Protein AF-A0A1F9G256-F1 (afdb_monomer_lite)

Foldseek 3Di:
DDDPPFDDKWKKKWWFQDLVLVLLLLVCQCPDPQFPDKDKDADPPLVPNDPQLVVQVVVDDDPSSNLVSSSVQQAPDPVNLVVRLVRLLVVVCVVVVPDDPLRSQVVQQNRIKMKTFGDDLVPDPDSPVLLVQQVVDFFDPVQNVCVVVVHDDDSLQRMKMKTFGSPQQPPCCCPPPVQSVVQNVQSPHPGIGIIMTIGRHGRVSSVCVVSVVSSVVSVIDIGTTDD

Sequence (227 aa):
MNAAQGAPPVIFGVVLRDLESYRRLVHTLATSSLVASTDFAYTAPIYKGSDKIVAGLAMANGSLEKFDVYYEHALENPGERVRFAKAFAAQYLRRFPASERQDLFLASGDVLKFSFELMTPLALDNPVAALTAIEHTPHDQAVLDALRGGGGVDRAHLRGDLKILLDHILNPRRREVPQVQAAMMEIETDAPVIVELITTGGMPGYLYYVVHPLVQALDGRLVLLPG

Radius of gyration: 18.16 Å; chains: 1; bounding box: 48×46×50 Å

Structure (mmCIF, N/CA/C/O backbone):
data_AF-A0A1F9G256-F1
#
_entry.id   AF-A0A1F9G256-F1
#
loop_
_atom_site.group_PDB
_atom_site.id
_atom_site.type_symbol
_atom_site.label_atom_id
_atom_site.label_alt_id
_atom_site.label_comp_id
_atom_site.label_asym_id
_atom_site.label_entity_id
_atom_site.label_seq_id
_atom_site.pdbx_PDB_ins_code
_atom_site.Cartn_x
_atom_site.Cartn_y
_atom_site.Cartn_z
_atom_site.occupancy
_atom_site.B_iso_or_equiv
_atom_site.auth_seq_id
_atom_site.auth_comp_id
_atom_site.auth_asym_id
_atom_site.auth_atom_id
_atom_site.pdbx_PDB_model_num
ATOM 1 N N . MET A 1 1 ? 24.153 -25.267 0.300 1.00 33.25 1 MET A N 1
ATOM 2 C CA . MET A 1 1 ? 23.460 -24.150 -0.375 1.00 33.25 1 MET A CA 1
ATOM 3 C C . MET A 1 1 ? 22.928 -23.244 0.713 1.00 33.25 1 MET A C 1
ATOM 5 O O . MET A 1 1 ? 21.979 -23.624 1.384 1.00 33.25 1 MET A O 1
ATOM 9 N N . ASN A 1 2 ? 23.608 -22.129 0.973 1.00 28.98 2 ASN A N 1
ATOM 10 C CA . ASN A 1 2 ? 23.110 -21.133 1.916 1.00 28.98 2 ASN A CA 1
ATOM 11 C C . ASN A 1 2 ? 21.914 -20.442 1.263 1.00 28.98 2 ASN A C 1
ATOM 13 O O . ASN A 1 2 ? 22.020 -20.015 0.114 1.00 28.98 2 ASN A O 1
ATOM 17 N N . ALA A 1 3 ? 20.786 -20.388 1.971 1.00 30.30 3 ALA A N 1
ATOM 18 C CA . ALA A 1 3 ? 19.668 -19.537 1.598 1.00 30.30 3 ALA A CA 1
ATOM 19 C C . ALA A 1 3 ? 20.221 -18.128 1.367 1.00 30.30 3 ALA A C 1
ATOM 21 O O . ALA A 1 3 ? 20.914 -17.597 2.238 1.00 30.30 3 ALA A O 1
ATOM 22 N N . ALA A 1 4 ? 19.984 -17.572 0.179 1.00 38.81 4 ALA A N 1
ATOM 23 C CA . ALA A 1 4 ? 20.298 -16.185 -0.106 1.00 38.81 4 ALA A CA 1
ATOM 24 C C . ALA A 1 4 ? 19.662 -15.340 1.005 1.00 38.81 4 ALA A C 1
ATOM 26 O O . ALA A 1 4 ? 18.440 -15.328 1.156 1.00 38.81 4 ALA A O 1
ATOM 27 N N . GLN A 1 5 ? 20.489 -14.708 1.838 1.00 48.09 5 GLN A N 1
ATOM 28 C CA . GLN A 1 5 ? 20.027 -13.636 2.705 1.00 48.09 5 GLN A CA 1
ATOM 29 C C . GLN A 1 5 ? 19.542 -12.545 1.752 1.00 48.09 5 GLN A C 1
ATOM 31 O O . GLN A 1 5 ? 20.355 -11.876 1.122 1.00 48.09 5 GLN A O 1
ATOM 36 N N . GLY A 1 6 ? 18.227 -12.475 1.537 1.00 58.38 6 GLY A N 1
ATOM 37 C CA . GLY A 1 6 ? 17.631 -11.489 0.645 1.00 58.38 6 GLY A CA 1
ATOM 38 C C . GLY A 1 6 ? 18.027 -10.083 1.083 1.00 58.38 6 GLY A C 1
ATOM 39 O O . GLY A 1 6 ? 18.180 -9.831 2.281 1.00 58.38 6 GLY A O 1
ATOM 40 N N . ALA A 1 7 ? 18.209 -9.182 0.115 1.00 65.31 7 ALA A N 1
ATOM 41 C CA . ALA A 1 7 ? 18.430 -7.771 0.398 1.00 65.31 7 ALA A CA 1
ATOM 42 C C . ALA A 1 7 ? 17.369 -7.267 1.401 1.00 65.31 7 ALA A C 1
ATOM 44 O O . ALA A 1 7 ? 16.196 -7.639 1.272 1.00 65.31 7 ALA A O 1
ATOM 45 N N . PRO A 1 8 ? 17.759 -6.463 2.408 1.00 73.38 8 PRO A N 1
ATOM 46 C CA . PRO A 1 8 ? 16.811 -5.939 3.380 1.00 73.38 8 PRO A CA 1
ATOM 47 C C . PRO A 1 8 ? 15.713 -5.144 2.659 1.00 73.38 8 PRO A C 1
ATOM 49 O O . PRO A 1 8 ? 15.993 -4.494 1.646 1.00 73.38 8 PRO A O 1
ATOM 52 N N . PRO A 1 9 ? 14.464 -5.189 3.152 1.00 85.00 9 PRO A N 1
ATOM 53 C CA . PRO A 1 9 ? 13.374 -4.471 2.517 1.00 85.00 9 PRO A CA 1
ATOM 54 C C . PRO A 1 9 ? 13.640 -2.967 2.548 1.00 85.00 9 PRO A C 1
ATOM 56 O O . PRO A 1 9 ? 14.071 -2.423 3.565 1.00 85.00 9 PRO A O 1
ATOM 59 N N . VAL A 1 10 ? 13.332 -2.286 1.446 1.00 87.88 10 VAL A N 1
ATOM 60 C CA . VAL A 1 10 ? 13.343 -0.820 1.394 1.00 87.88 10 VAL A CA 1
ATOM 61 C C . VAL A 1 10 ? 11.909 -0.327 1.470 1.00 87.88 10 VAL A C 1
ATOM 63 O O . VAL A 1 10 ? 11.047 -0.803 0.724 1.00 87.88 10 VAL A O 1
ATOM 66 N N . ILE A 1 11 ? 11.656 0.614 2.378 1.00 90.62 11 ILE A N 1
ATOM 67 C CA . ILE A 1 11 ? 10.321 1.148 2.639 1.00 90.62 11 ILE A CA 1
ATOM 68 C C . ILE A 1 11 ? 10.253 2.592 2.150 1.00 90.62 11 ILE A C 1
ATOM 70 O O . ILE A 1 11 ? 11.036 3.444 2.567 1.00 90.62 11 ILE A O 1
ATOM 74 N N . PHE A 1 12 ? 9.273 2.878 1.301 1.00 92.25 12 PHE A N 1
ATOM 75 C CA . PHE A 1 12 ? 8.917 4.231 0.901 1.00 92.25 12 PHE A CA 1
ATOM 76 C C . PHE A 1 12 ? 7.592 4.639 1.548 1.00 92.25 12 PHE A C 1
ATOM 78 O O . PHE A 1 12 ? 6.654 3.851 1.642 1.00 92.25 12 PHE A O 1
ATOM 85 N N . GLY A 1 13 ? 7.498 5.890 1.979 1.00 93.25 13 GLY A N 1
ATOM 86 C CA . GLY A 1 13 ? 6.264 6.537 2.380 1.00 93.25 13 GLY A CA 1
ATOM 87 C C . GLY A 1 13 ? 5.631 7.164 1.153 1.00 93.25 13 GLY A C 1
ATOM 88 O O . GLY A 1 13 ? 6.206 8.058 0.537 1.00 93.25 13 GLY A O 1
ATOM 89 N N . VAL A 1 14 ? 4.446 6.698 0.798 1.00 95.31 14 VAL A N 1
ATOM 90 C CA . VAL A 1 14 ? 3.588 7.325 -0.196 1.00 95.31 14 VAL A CA 1
ATOM 91 C C . VAL A 1 14 ? 2.667 8.278 0.560 1.00 95.31 14 VAL A C 1
ATOM 93 O O . VAL A 1 14 ? 1.744 7.844 1.252 1.00 95.31 14 VAL A O 1
ATOM 96 N N . VAL A 1 15 ? 2.952 9.573 0.479 1.00 94.88 15 VAL A N 1
ATOM 97 C CA . VAL A 1 15 ? 2.140 10.628 1.087 1.00 94.88 15 VAL A CA 1
ATOM 98 C C . VAL A 1 15 ? 1.137 11.109 0.049 1.00 94.88 15 VAL A C 1
ATOM 100 O O . VAL A 1 15 ? 1.512 11.565 -1.029 1.00 94.88 15 VAL A O 1
ATOM 103 N N . LEU A 1 16 ? -0.143 10.969 0.361 1.00 95.44 16 LEU A N 1
ATOM 104 C CA . LEU A 1 16 ? -1.268 11.256 -0.517 1.00 95.44 16 LEU A CA 1
ATOM 105 C C . LEU A 1 16 ? -2.192 12.269 0.148 1.00 95.44 16 LEU A C 1
ATOM 107 O O . LEU A 1 16 ? -2.246 12.373 1.374 1.00 95.44 16 LEU A O 1
ATOM 111 N N . ARG A 1 17 ? -2.957 12.994 -0.665 1.00 93.25 17 ARG A N 1
ATOM 112 C CA . ARG A 1 17 ? -3.897 14.004 -0.177 1.00 93.25 17 ARG A CA 1
ATOM 113 C C . ARG A 1 17 ? -5.004 13.420 0.694 1.00 93.25 17 ARG A C 1
ATOM 115 O O . ARG A 1 17 ? -5.321 13.974 1.744 1.00 93.25 17 ARG A O 1
ATOM 122 N N . ASP A 1 18 ? -5.575 12.306 0.258 1.00 93.38 18 ASP A N 1
ATOM 123 C CA . ASP A 1 18 ? -6.737 11.684 0.875 1.00 93.38 18 ASP A CA 1
ATOM 124 C C . ASP A 1 18 ? -6.814 10.181 0.540 1.00 93.38 18 ASP A C 1
ATOM 126 O O . ASP A 1 18 ? -5.934 9.605 -0.110 1.00 93.38 18 ASP A O 1
ATOM 130 N N . LEU A 1 19 ? -7.857 9.524 1.055 1.00 94.00 19 LEU A N 1
ATOM 131 C CA . LEU A 1 19 ? -8.107 8.101 0.826 1.00 94.00 19 LEU A CA 1
ATOM 132 C C . LEU A 1 19 ? -8.484 7.807 -0.633 1.00 94.00 19 LEU A C 1
ATOM 134 O O . LEU A 1 19 ? -8.147 6.737 -1.138 1.00 94.00 19 LEU A O 1
ATOM 138 N N . GLU A 1 20 ? -9.110 8.753 -1.329 1.00 95.50 20 GLU A N 1
ATOM 139 C CA . GLU A 1 20 ? -9.508 8.575 -2.724 1.00 95.50 20 GLU A CA 1
ATOM 140 C C . GLU A 1 20 ? -8.272 8.544 -3.634 1.00 95.50 20 GLU A C 1
ATOM 142 O O . GLU A 1 20 ? -8.176 7.688 -4.514 1.00 95.50 20 GLU A O 1
ATOM 147 N N . SER A 1 21 ? -7.253 9.369 -3.367 1.00 96.19 21 SER A N 1
ATOM 148 C CA . SER A 1 21 ? -5.942 9.249 -4.019 1.00 96.19 21 SER A CA 1
ATOM 149 C C . SER A 1 21 ? -5.305 7.873 -3.786 1.00 96.19 21 SER A C 1
ATOM 151 O O . SER A 1 21 ? -4.711 7.313 -4.707 1.00 96.19 21 SER A O 1
ATOM 153 N N . TYR A 1 22 ? -5.452 7.278 -2.594 1.00 96.19 22 TYR A N 1
ATOM 154 C CA . TYR A 1 22 ? -4.972 5.910 -2.347 1.00 96.19 22 TYR A CA 1
ATOM 155 C C . TYR A 1 22 ? -5.730 4.878 -3.185 1.00 96.19 22 TYR A C 1
ATOM 157 O O . TYR A 1 22 ? -5.104 4.033 -3.831 1.00 96.19 22 TYR A O 1
ATOM 165 N N . ARG A 1 23 ? -7.063 4.971 -3.234 1.00 96.81 23 ARG A N 1
ATOM 166 C CA . ARG A 1 23 ? -7.889 4.099 -4.075 1.00 96.81 23 ARG A CA 1
ATOM 167 C C . ARG A 1 23 ? -7.472 4.194 -5.542 1.00 96.81 23 ARG A C 1
ATOM 169 O O . ARG A 1 23 ? -7.235 3.166 -6.176 1.00 96.81 23 ARG A O 1
ATOM 176 N N . ARG A 1 24 ? -7.298 5.410 -6.066 1.00 97.75 24 ARG A N 1
ATOM 177 C CA . ARG A 1 24 ? -6.844 5.644 -7.447 1.00 97.75 24 ARG A CA 1
ATOM 178 C C . ARG A 1 24 ? -5.469 5.050 -7.718 1.00 97.75 24 ARG A C 1
ATOM 180 O O . ARG A 1 24 ? -5.283 4.442 -8.770 1.00 97.75 24 ARG A O 1
ATOM 187 N N . LEU A 1 25 ? -4.526 5.171 -6.784 1.00 97.50 25 LEU A N 1
ATOM 188 C CA . LEU A 1 25 ? -3.206 4.550 -6.910 1.00 97.50 25 LEU A CA 1
ATOM 189 C C . LEU A 1 25 ? -3.308 3.023 -7.043 1.00 97.50 25 LEU A C 1
ATOM 191 O O . LEU A 1 25 ? -2.706 2.455 -7.953 1.00 97.50 25 LEU A O 1
ATOM 195 N N . VAL A 1 26 ? -4.095 2.366 -6.183 1.00 97.50 26 VAL A N 1
ATOM 196 C CA . VAL A 1 26 ? -4.311 0.908 -6.239 1.00 97.50 26 VAL A CA 1
ATOM 197 C C . VAL A 1 26 ? -4.943 0.493 -7.567 1.00 97.50 26 VAL A C 1
ATOM 199 O O . VAL A 1 26 ? -4.444 -0.426 -8.210 1.00 97.50 26 VAL A O 1
ATOM 202 N N . HIS A 1 27 ? -5.988 1.192 -8.020 1.00 97.88 27 HIS A N 1
ATOM 203 C CA . HIS A 1 27 ? -6.629 0.931 -9.317 1.00 97.88 27 HIS A CA 1
ATOM 204 C C . HIS A 1 27 ? -5.663 1.100 -10.490 1.00 97.88 27 HIS A C 1
ATOM 206 O O . HIS A 1 27 ? -5.630 0.266 -11.396 1.00 97.88 27 HIS A O 1
ATOM 212 N N . THR A 1 28 ? -4.845 2.152 -10.457 1.00 97.12 28 THR A N 1
ATOM 213 C CA . THR A 1 28 ? -3.884 2.457 -11.524 1.00 97.12 28 THR A CA 1
ATOM 214 C C . THR A 1 28 ? -2.793 1.395 -11.589 1.00 97.12 28 THR A C 1
ATOM 216 O O . THR A 1 28 ? -2.459 0.925 -12.670 1.00 97.12 28 THR A O 1
ATOM 219 N N . LEU A 1 29 ? -2.274 0.952 -10.440 1.00 96.62 29 LEU A N 1
ATOM 220 C CA . LEU A 1 29 ? -1.314 -0.150 -10.381 1.00 96.62 29 LEU A CA 1
ATOM 221 C C . LEU A 1 29 ? -1.945 -1.472 -10.829 1.00 96.62 29 LEU A C 1
ATOM 223 O O . LEU A 1 29 ? -1.353 -2.182 -11.632 1.00 96.62 29 LEU A O 1
ATOM 227 N N . ALA A 1 30 ? -3.159 -1.784 -10.372 1.00 96.00 30 ALA A N 1
ATOM 228 C CA . ALA A 1 30 ? -3.832 -3.039 -10.701 1.00 96.00 30 ALA A CA 1
ATOM 229 C C . ALA A 1 30 ? -4.194 -3.196 -12.182 1.00 96.00 30 ALA A C 1
ATOM 231 O O . ALA A 1 30 ? -4.376 -4.319 -12.648 1.00 96.00 30 ALA A O 1
ATOM 232 N N . THR A 1 31 ? -4.285 -2.088 -12.914 1.00 94.75 31 THR A N 1
ATOM 233 C CA . THR A 1 31 ? -4.600 -2.062 -14.349 1.00 94.75 31 THR A CA 1
ATOM 234 C C . THR A 1 31 ? -3.406 -1.660 -15.218 1.00 94.75 31 THR A C 1
ATOM 236 O O . THR A 1 31 ? -3.527 -1.594 -16.441 1.00 94.75 31 THR A O 1
ATOM 239 N N . SER A 1 32 ? -2.243 -1.404 -14.612 1.00 93.88 32 SER A N 1
ATOM 240 C CA . SER A 1 32 ? -1.043 -0.974 -15.326 1.00 93.88 32 SER A CA 1
ATOM 241 C C . SER A 1 32 ? -0.455 -2.108 -16.158 1.00 93.88 32 SER A C 1
ATOM 243 O O . SER A 1 32 ? -0.228 -3.208 -15.662 1.00 93.88 32 SER A O 1
ATOM 245 N N . SER A 1 33 ? -0.093 -1.801 -17.404 1.00 91.00 33 SER A N 1
ATOM 246 C CA . SER A 1 33 ? 0.676 -2.710 -18.268 1.00 91.00 33 SER A CA 1
ATOM 247 C C . SER A 1 33 ? 2.067 -3.049 -17.716 1.00 91.00 33 SER A C 1
ATOM 249 O O . SER A 1 33 ? 2.646 -4.051 -18.112 1.00 91.00 33 SER A O 1
ATOM 251 N N . LEU A 1 34 ? 2.598 -2.250 -16.783 1.00 90.81 34 LEU A N 1
ATOM 252 C CA . LEU A 1 34 ? 3.890 -2.497 -16.133 1.00 90.81 34 LEU A CA 1
ATOM 253 C C . LEU A 1 34 ? 3.790 -3.504 -14.978 1.00 90.81 34 LEU A C 1
ATOM 255 O O . LEU A 1 34 ? 4.815 -3.915 -14.432 1.00 90.81 34 LEU A O 1
ATOM 259 N N . VAL A 1 35 ? 2.574 -3.883 -14.579 1.00 93.31 35 VAL A N 1
ATOM 260 C CA . VAL A 1 35 ? 2.304 -4.809 -13.480 1.00 93.31 35 VAL A CA 1
ATOM 261 C C . VAL A 1 35 ? 1.914 -6.164 -14.062 1.00 93.31 35 VAL A C 1
ATOM 263 O O . VAL A 1 35 ? 0.912 -6.305 -14.753 1.00 93.31 35 VAL A O 1
ATOM 266 N N . ALA A 1 36 ? 2.723 -7.181 -13.773 1.00 93.00 36 ALA A N 1
ATOM 267 C CA . ALA A 1 36 ? 2.512 -8.544 -14.244 1.00 93.00 36 ALA A CA 1
ATOM 268 C C . ALA A 1 36 ? 1.404 -9.264 -13.466 1.00 93.00 36 ALA A C 1
ATOM 270 O O . ALA A 1 36 ? 0.680 -10.088 -14.024 1.00 93.00 36 ALA A O 1
ATOM 271 N N . SER A 1 37 ? 1.293 -8.999 -12.163 1.00 94.38 37 SER A N 1
ATOM 272 C CA . SER A 1 37 ? 0.247 -9.578 -11.324 1.00 94.38 37 SER A CA 1
ATOM 273 C C . SER A 1 37 ? -0.063 -8.700 -10.120 1.00 94.38 37 SER A C 1
ATOM 275 O O . SER A 1 37 ? 0.766 -7.899 -9.682 1.00 94.38 37 SER A O 1
ATOM 277 N N . THR A 1 38 ? -1.267 -8.870 -9.578 1.00 96.00 38 THR A N 1
ATOM 278 C CA . THR A 1 38 ? -1.685 -8.258 -8.318 1.00 96.00 38 THR A CA 1
ATOM 279 C C . THR A 1 38 ? -2.313 -9.283 -7.395 1.00 96.00 38 THR A C 1
ATOM 281 O O . THR A 1 38 ? -2.906 -10.265 -7.841 1.00 96.00 38 THR A O 1
ATOM 284 N N . ASP A 1 39 ? -2.179 -9.035 -6.099 1.00 95.12 39 ASP A N 1
ATOM 285 C CA . ASP A 1 39 ? -2.761 -9.842 -5.040 1.00 95.12 39 ASP A CA 1
ATOM 286 C C . ASP A 1 39 ? -3.335 -8.936 -3.947 1.00 95.12 39 ASP A C 1
ATOM 288 O O . ASP A 1 39 ? -2.805 -7.861 -3.650 1.00 95.12 39 ASP A O 1
ATOM 292 N N . PHE A 1 40 ? -4.440 -9.376 -3.354 1.00 94.81 40 PHE A N 1
ATOM 293 C CA . PHE A 1 40 ? -5.165 -8.630 -2.335 1.00 94.81 40 PHE A CA 1
ATOM 294 C C . PHE A 1 40 ? -5.403 -9.531 -1.131 1.00 94.81 40 PHE A C 1
ATOM 296 O O . PHE A 1 40 ? -6.077 -10.559 -1.235 1.00 94.81 40 PHE A O 1
ATOM 303 N N . ALA A 1 41 ? -4.898 -9.119 0.030 1.00 92.31 41 ALA A N 1
ATOM 304 C CA . ALA A 1 41 ? -5.091 -9.842 1.277 1.00 92.31 41 ALA A CA 1
ATOM 305 C C . ALA A 1 41 ? -5.903 -9.008 2.272 1.00 92.31 41 ALA A C 1
ATOM 307 O O . ALA A 1 41 ? -5.624 -7.831 2.512 1.00 92.31 41 ALA A O 1
ATOM 308 N N . TYR A 1 42 ? -6.894 -9.662 2.876 1.00 93.06 42 TYR A N 1
ATOM 309 C CA . TYR A 1 42 ? -7.806 -9.073 3.852 1.00 93.06 42 TYR A CA 1
ATOM 310 C C . TYR A 1 42 ? -7.808 -9.948 5.096 1.00 93.06 42 TYR A C 1
ATOM 312 O O . TYR A 1 42 ? -8.156 -11.129 5.021 1.00 93.06 42 TYR A O 1
ATOM 320 N N . THR A 1 43 ? -7.430 -9.391 6.241 1.00 92.44 43 THR A N 1
ATOM 321 C CA . THR A 1 43 ? -7.363 -10.150 7.494 1.00 92.44 43 THR A CA 1
ATOM 322 C C . THR A 1 43 ? -8.332 -9.604 8.539 1.00 92.44 43 THR A C 1
ATOM 324 O O . THR A 1 43 ? -9.060 -8.631 8.320 1.00 92.44 43 THR A O 1
ATOM 327 N N . ALA A 1 44 ? -8.439 -10.294 9.674 1.00 90.31 44 ALA A N 1
ATOM 328 C CA . ALA A 1 44 ? -9.220 -9.785 10.792 1.00 90.31 44 ALA A CA 1
ATOM 329 C C . ALA A 1 44 ? -8.637 -8.436 11.269 1.00 90.31 44 ALA A C 1
ATOM 331 O O . ALA A 1 44 ? -7.418 -8.281 11.311 1.00 90.31 44 ALA A O 1
ATOM 332 N N . PRO A 1 45 ? -9.480 -7.468 11.661 1.00 91.94 45 PRO A N 1
ATOM 333 C CA . PRO A 1 45 ? -10.923 -7.589 11.865 1.00 91.94 45 PRO A CA 1
ATOM 334 C C . PRO A 1 45 ? -11.780 -7.202 10.650 1.00 91.94 45 PRO A C 1
ATOM 336 O O . PRO A 1 45 ? -13.001 -7.281 10.753 1.00 91.94 45 PRO A O 1
ATOM 339 N N . ILE A 1 46 ? -11.194 -6.766 9.528 1.00 92.62 46 ILE A N 1
ATOM 340 C CA . ILE A 1 46 ? -11.991 -6.278 8.388 1.00 92.62 46 ILE A CA 1
ATOM 341 C C . ILE A 1 46 ? -12.624 -7.417 7.594 1.00 92.62 46 ILE A C 1
ATOM 343 O O . ILE A 1 46 ? -13.708 -7.236 7.040 1.00 92.62 46 ILE A O 1
ATOM 347 N N . TYR A 1 47 ? -11.981 -8.590 7.545 1.00 94.00 47 TYR A N 1
ATOM 348 C CA . TYR A 1 47 ? -12.471 -9.738 6.785 1.00 94.00 47 TYR A CA 1
ATOM 349 C C . TYR A 1 47 ? -13.887 -10.120 7.227 1.00 94.00 47 TYR A C 1
ATOM 351 O O . TYR A 1 47 ? -14.083 -10.617 8.337 1.00 94.00 47 TYR A O 1
ATOM 359 N N . LYS A 1 48 ? -14.875 -9.867 6.352 1.00 92.50 48 LYS A N 1
ATOM 360 C CA . LYS A 1 48 ? -16.313 -10.034 6.646 1.00 92.50 48 LYS A CA 1
ATOM 361 C C . LYS A 1 48 ? -16.742 -9.362 7.963 1.00 92.50 48 LY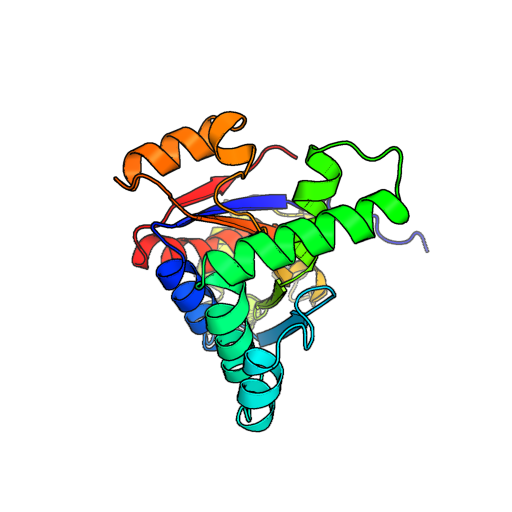S A C 1
ATOM 363 O O . LYS A 1 48 ? -17.631 -9.843 8.657 1.00 92.50 48 LYS A O 1
ATOM 368 N N . GLY A 1 49 ? -16.091 -8.255 8.316 1.00 91.81 49 GLY A N 1
ATOM 369 C CA . GLY A 1 49 ? -16.190 -7.631 9.633 1.00 91.81 49 GLY A CA 1
ATOM 370 C C . GLY A 1 49 ? -17.427 -6.755 9.862 1.00 91.81 49 GLY A C 1
ATOM 371 O O . GLY A 1 49 ? -17.578 -6.197 10.953 1.00 91.81 49 GLY A O 1
ATOM 372 N N . SER A 1 50 ? -18.284 -6.589 8.850 1.00 95.00 50 SER A N 1
ATOM 373 C CA . SER A 1 50 ? -19.585 -5.913 8.933 1.00 95.00 50 SER A CA 1
ATOM 374 C C . SER A 1 50 ? -20.571 -6.490 7.912 1.00 95.00 50 SER A C 1
ATOM 376 O O . SER A 1 50 ? -20.159 -7.012 6.873 1.00 95.00 50 SER A O 1
ATOM 378 N N . ASP A 1 51 ? -21.873 -6.337 8.169 1.00 96.25 51 ASP A N 1
ATOM 379 C CA . ASP A 1 51 ? -22.929 -6.787 7.248 1.00 96.25 51 ASP A CA 1
ATOM 380 C C . ASP A 1 51 ? -22.834 -6.099 5.881 1.00 96.25 51 ASP A C 1
ATOM 382 O O . ASP A 1 51 ? -23.077 -6.723 4.852 1.00 96.25 51 ASP A O 1
ATOM 386 N N . LYS A 1 52 ? -22.406 -4.828 5.856 1.00 96.31 52 LYS A N 1
ATOM 387 C CA . LYS A 1 52 ? -22.175 -4.077 4.614 1.00 96.31 52 LYS A CA 1
ATOM 388 C C . LYS A 1 52 ? -21.053 -4.692 3.780 1.00 96.31 52 LYS A C 1
ATOM 390 O O . LYS A 1 52 ? -21.227 -4.870 2.581 1.00 96.31 52 LYS A O 1
ATOM 395 N N . ILE A 1 53 ? -19.937 -5.075 4.410 1.00 96.75 53 ILE A N 1
ATOM 396 C CA . ILE A 1 53 ? -18.846 -5.784 3.724 1.00 96.75 53 ILE A CA 1
ATOM 397 C C . ILE A 1 53 ? -19.353 -7.126 3.193 1.00 96.75 53 ILE A C 1
ATOM 399 O O . ILE A 1 53 ? -19.103 -7.457 2.041 1.00 96.75 53 ILE A O 1
ATOM 403 N N . VAL A 1 54 ? -20.089 -7.898 3.996 1.00 97.19 54 VAL A N 1
ATOM 404 C CA . VAL A 1 54 ? -20.619 -9.202 3.562 1.00 97.19 54 VAL A CA 1
ATOM 405 C C . VAL A 1 54 ? -21.556 -9.053 2.360 1.00 97.19 54 VAL A C 1
ATOM 407 O O . VAL A 1 54 ? -21.402 -9.786 1.384 1.00 97.19 54 VAL A O 1
ATOM 410 N N . ALA A 1 55 ? -22.481 -8.092 2.407 1.00 97.12 55 ALA A N 1
ATOM 411 C CA . ALA A 1 55 ? -23.409 -7.816 1.317 1.00 97.12 55 ALA A CA 1
ATOM 412 C C . ALA A 1 55 ? -22.683 -7.331 0.050 1.00 97.12 55 ALA A C 1
ATOM 414 O O . ALA A 1 55 ? -22.934 -7.860 -1.030 1.00 97.12 55 ALA A O 1
ATOM 415 N N . GLY A 1 56 ? -21.738 -6.394 0.178 1.00 96.44 56 GLY A N 1
ATOM 416 C CA . GLY A 1 56 ? -20.949 -5.898 -0.953 1.00 96.44 56 GLY A CA 1
ATOM 417 C C . GLY A 1 56 ? -20.098 -6.993 -1.602 1.00 96.44 56 GLY A C 1
ATOM 418 O O . GLY A 1 56 ? -20.083 -7.133 -2.823 1.00 96.44 56 GLY A O 1
ATOM 419 N N . LEU A 1 57 ? -19.456 -7.851 -0.800 1.00 96.94 57 LEU A N 1
ATOM 420 C CA . LEU A 1 57 ? -18.653 -8.970 -1.307 1.00 96.94 57 LEU A CA 1
ATOM 421 C C . LEU A 1 57 ? -19.484 -10.021 -2.050 1.00 96.94 57 LEU A C 1
ATOM 423 O O . LEU A 1 57 ? -18.937 -10.710 -2.907 1.00 96.94 57 LEU A O 1
ATOM 427 N N . ALA A 1 58 ? -20.773 -10.161 -1.729 1.00 96.62 58 ALA A N 1
ATOM 428 C CA . ALA A 1 58 ? -21.673 -11.051 -2.458 1.00 96.62 58 ALA A CA 1
ATOM 429 C C . ALA A 1 58 ? -21.977 -10.547 -3.881 1.00 96.62 58 ALA A C 1
ATOM 431 O O . ALA A 1 58 ? -22.388 -11.338 -4.725 1.00 96.62 58 ALA A O 1
ATOM 432 N N . MET A 1 59 ? -21.769 -9.252 -4.143 1.00 95.94 59 MET A N 1
ATOM 433 C CA . MET A 1 59 ? -22.007 -8.616 -5.442 1.00 95.94 59 MET A CA 1
ATOM 434 C C . MET A 1 59 ? -20.724 -8.402 -6.263 1.00 95.94 59 MET A C 1
ATOM 436 O O . MET A 1 59 ? -20.813 -8.194 -7.470 1.00 95.94 59 MET A O 1
ATOM 440 N N . ALA A 1 60 ? -19.548 -8.458 -5.631 1.00 95.62 60 ALA A N 1
ATOM 441 C CA . ALA A 1 60 ? -18.257 -8.218 -6.275 1.00 95.62 60 ALA A CA 1
ATOM 442 C C . ALA A 1 60 ? -17.733 -9.455 -7.031 1.00 95.62 60 ALA A C 1
ATOM 444 O O . ALA A 1 60 ? -17.505 -10.521 -6.448 1.00 95.62 60 ALA A O 1
ATOM 445 N N . ASN A 1 61 ? -17.455 -9.286 -8.322 1.00 92.56 61 ASN A N 1
ATOM 446 C CA . ASN A 1 61 ? -17.026 -10.329 -9.254 1.00 92.56 61 ASN A CA 1
ATOM 447 C C . ASN A 1 61 ? -15.502 -10.375 -9.464 1.00 92.56 61 ASN A C 1
ATOM 449 O O . ASN A 1 61 ? -14.983 -11.387 -9.935 1.00 92.56 61 ASN A O 1
ATOM 453 N N . GLY A 1 62 ? -14.769 -9.321 -9.087 1.00 93.50 62 GLY A N 1
ATOM 454 C CA . GLY A 1 62 ? -13.313 -9.222 -9.260 1.00 93.50 62 GLY A CA 1
ATOM 455 C C . GLY A 1 62 ? -12.547 -8.859 -7.987 1.00 93.50 62 GLY A C 1
ATOM 456 O O . GLY A 1 62 ? -13.116 -8.371 -7.014 1.00 93.50 62 GLY A O 1
ATOM 457 N N . SER A 1 63 ? -11.228 -9.077 -7.985 1.00 94.00 63 SER A N 1
ATOM 458 C CA . SER A 1 63 ? -10.366 -8.711 -6.846 1.00 94.00 63 SER A CA 1
ATOM 459 C C . SER A 1 63 ? -10.348 -7.202 -6.590 1.00 94.00 63 SER A C 1
ATOM 461 O O . SER A 1 63 ? -10.410 -6.778 -5.440 1.00 94.00 63 SER A O 1
ATOM 463 N N . LEU A 1 64 ? -10.344 -6.393 -7.654 1.00 95.31 64 LEU A N 1
ATOM 464 C CA . LEU A 1 64 ? -10.372 -4.935 -7.542 1.00 95.31 64 LEU A CA 1
ATOM 465 C C . LEU A 1 64 ? -11.723 -4.422 -7.012 1.00 95.31 64 LEU A C 1
ATOM 467 O O . LEU A 1 64 ? -11.755 -3.557 -6.145 1.00 95.31 64 LEU A O 1
ATOM 471 N N . GLU A 1 65 ? -12.835 -5.028 -7.435 1.00 96.19 65 GLU A N 1
ATOM 472 C CA . GLU A 1 65 ? -14.166 -4.722 -6.887 1.00 96.19 65 GLU A CA 1
ATOM 473 C C . GLU A 1 65 ? -14.269 -5.109 -5.405 1.00 96.19 65 GLU A C 1
ATOM 475 O O . GLU A 1 65 ? -14.842 -4.383 -4.598 1.00 96.19 65 GLU A O 1
ATOM 480 N N . LYS A 1 66 ? -13.669 -6.238 -5.002 1.00 96.62 66 LYS A N 1
ATOM 481 C CA . LYS A 1 66 ? -13.596 -6.615 -3.582 1.00 96.62 66 LYS A CA 1
ATOM 482 C C . LYS A 1 66 ? -12.771 -5.615 -2.784 1.00 96.62 66 LYS A C 1
ATOM 484 O O . LYS A 1 66 ? -13.155 -5.290 -1.664 1.00 96.62 66 LYS A O 1
ATOM 489 N N . PHE A 1 67 ? -11.663 -5.123 -3.339 1.00 96.62 67 PHE A N 1
ATOM 490 C CA . PHE A 1 67 ? -10.899 -4.040 -2.724 1.00 96.62 67 PHE A CA 1
ATOM 491 C C . PHE A 1 67 ? -11.771 -2.802 -2.506 1.00 96.62 67 PHE A C 1
ATOM 493 O O . PHE A 1 67 ? -11.762 -2.285 -1.392 1.00 96.62 67 PHE A O 1
ATOM 500 N N . ASP A 1 68 ? -12.575 -2.403 -3.493 1.00 97.31 68 ASP A N 1
ATOM 501 C CA . ASP A 1 68 ? -13.498 -1.270 -3.359 1.00 97.31 68 ASP A CA 1
ATOM 502 C C . ASP A 1 68 ? -14.509 -1.475 -2.225 1.00 97.31 68 ASP A C 1
ATOM 504 O O . ASP A 1 68 ? -14.681 -0.586 -1.396 1.00 97.31 68 ASP A O 1
ATOM 508 N N . VAL A 1 69 ? -15.075 -2.677 -2.081 1.00 97.38 69 VAL A N 1
ATOM 509 C CA . VAL A 1 69 ? -15.971 -2.996 -0.953 1.00 97.38 69 VAL A CA 1
ATOM 510 C C . VAL A 1 69 ? -15.280 -2.784 0.400 1.00 97.38 69 VAL A C 1
ATOM 512 O O . VAL A 1 69 ? -15.862 -2.198 1.316 1.00 97.38 69 VAL A O 1
ATOM 515 N N . TYR A 1 70 ? -14.040 -3.258 0.561 1.00 96.12 70 TYR A N 1
ATOM 516 C CA . TYR A 1 70 ? -13.296 -3.052 1.808 1.00 96.12 70 TYR A CA 1
ATOM 517 C C . TYR A 1 70 ? -12.882 -1.593 2.002 1.00 96.12 70 TYR A C 1
ATOM 519 O O . TYR A 1 70 ? -12.930 -1.092 3.125 1.00 96.12 70 TYR A O 1
ATOM 527 N N . TYR A 1 71 ? -12.499 -0.899 0.935 1.00 95.56 71 TYR A N 1
ATOM 528 C CA . TYR A 1 71 ? -12.180 0.519 0.977 1.00 95.56 71 TYR A CA 1
ATOM 529 C C . TYR A 1 71 ? -13.382 1.330 1.484 1.00 95.56 71 TYR A C 1
ATOM 531 O O . TYR A 1 71 ? -13.279 1.986 2.523 1.00 95.56 71 TYR A O 1
ATOM 539 N N . GLU A 1 72 ? -14.538 1.203 0.831 1.00 95.94 72 GLU A N 1
ATOM 540 C CA . GLU A 1 72 ? -15.747 1.981 1.125 1.00 95.94 72 GLU A CA 1
ATOM 541 C C . GLU A 1 72 ? -16.298 1.670 2.525 1.00 95.94 72 GLU A C 1
ATOM 543 O O . GLU A 1 72 ? -16.712 2.555 3.281 1.00 95.94 72 GLU A O 1
ATOM 548 N N . HIS A 1 73 ? -16.322 0.387 2.900 1.00 95.50 73 HIS A N 1
ATOM 549 C CA . HIS A 1 73 ? -17.007 -0.062 4.114 1.00 95.50 73 HIS A CA 1
ATOM 550 C C . HIS A 1 73 ? -16.090 -0.285 5.322 1.00 95.50 73 HIS A C 1
ATOM 552 O O . HIS A 1 73 ? -16.607 -0.544 6.412 1.00 95.50 73 HIS A O 1
ATOM 558 N N . ALA A 1 74 ? -14.767 -0.164 5.171 1.00 93.25 74 ALA A N 1
ATOM 559 C CA . ALA A 1 74 ? -13.823 -0.239 6.289 1.00 93.25 74 ALA A CA 1
ATOM 560 C C . ALA A 1 74 ? -12.926 0.995 6.432 1.00 93.25 74 ALA A C 1
ATOM 562 O O . ALA A 1 74 ? -12.714 1.437 7.560 1.00 93.25 74 ALA A O 1
ATOM 563 N N . LEU A 1 75 ? -12.389 1.549 5.340 1.00 92.06 75 LEU A N 1
ATOM 564 C CA . LEU A 1 75 ? -11.418 2.646 5.415 1.00 92.06 75 LEU A CA 1
ATOM 565 C C . LEU A 1 75 ? -12.054 4.025 5.298 1.00 92.06 75 LEU A C 1
ATOM 567 O O . LEU A 1 75 ? -11.776 4.899 6.124 1.00 92.06 75 LEU A O 1
ATOM 571 N N . GLU A 1 76 ? -12.878 4.227 4.274 1.00 93.12 76 GLU A N 1
ATOM 572 C CA . GLU A 1 76 ? -13.470 5.523 3.955 1.00 93.12 76 GLU A CA 1
ATOM 573 C C . GLU A 1 76 ? -14.425 5.973 5.062 1.00 93.12 76 GLU A C 1
ATOM 575 O O . GLU A 1 76 ? -14.335 7.103 5.545 1.00 93.12 76 GLU A O 1
ATOM 580 N N . ASN A 1 77 ? -15.263 5.057 5.556 1.00 90.75 77 ASN A N 1
ATOM 581 C CA . ASN A 1 77 ? -16.177 5.315 6.662 1.00 90.75 77 ASN A CA 1
ATOM 582 C C . ASN A 1 77 ? -15.418 5.517 7.994 1.00 90.75 77 ASN A C 1
ATOM 584 O O . ASN A 1 77 ? -14.894 4.547 8.552 1.00 90.75 77 ASN A O 1
ATOM 588 N N . PRO A 1 78 ? -15.414 6.730 8.586 1.00 89.88 78 PRO A N 1
ATOM 589 C CA . PRO A 1 78 ? -14.652 6.996 9.806 1.00 89.88 78 PRO A CA 1
ATOM 590 C C . PRO A 1 78 ? -15.108 6.180 11.019 1.00 89.88 78 PRO A C 1
ATOM 592 O O . PRO A 1 78 ? -14.278 5.771 11.831 1.00 89.88 78 PRO A O 1
ATOM 595 N N . GLY A 1 79 ? -16.415 5.932 11.147 1.00 91.81 79 GLY A N 1
ATOM 596 C CA . GLY A 1 79 ? -16.979 5.170 12.261 1.00 91.81 79 GLY A CA 1
ATOM 597 C C . GLY A 1 79 ? -16.558 3.703 12.215 1.00 91.81 79 GLY A C 1
ATOM 598 O O . GLY A 1 79 ? -16.092 3.159 13.217 1.00 91.81 79 GLY A O 1
ATOM 599 N N . GLU A 1 80 ? -16.653 3.088 11.035 1.00 92.94 80 GLU A N 1
ATOM 600 C CA . GLU A 1 80 ? -16.187 1.717 10.809 1.00 92.94 80 GLU A CA 1
ATOM 601 C C . GLU A 1 80 ? -14.673 1.607 10.971 1.00 92.94 80 GLU A C 1
ATOM 603 O O . GLU A 1 80 ? -14.201 0.719 11.680 1.00 92.94 80 GLU A O 1
ATOM 608 N N . ARG A 1 81 ? -13.908 2.554 10.420 1.00 91.44 81 ARG A N 1
ATOM 609 C CA . ARG A 1 81 ? -12.449 2.586 10.554 1.00 91.44 81 ARG A CA 1
ATOM 610 C C . ARG A 1 81 ? -12.008 2.583 12.016 1.00 91.44 81 ARG A C 1
ATOM 612 O O . ARG A 1 81 ? -11.187 1.759 12.413 1.00 91.44 81 ARG A O 1
ATOM 619 N N . VAL A 1 82 ? -12.590 3.456 12.844 1.00 90.62 82 VAL A N 1
ATOM 620 C CA . VAL A 1 82 ? -12.294 3.516 14.287 1.00 90.62 82 VAL A CA 1
ATOM 621 C C . VAL A 1 82 ? -12.725 2.230 14.996 1.00 90.62 82 VAL A C 1
ATOM 623 O O . VAL A 1 82 ? -12.007 1.737 15.871 1.00 90.62 82 VAL A O 1
ATOM 626 N N . ARG A 1 83 ? -13.882 1.663 14.633 1.00 94.00 83 ARG A N 1
ATOM 627 C CA . ARG A 1 83 ? -14.366 0.394 15.194 1.00 94.00 83 ARG A CA 1
ATOM 628 C C . ARG A 1 83 ? -13.402 -0.751 14.886 1.00 94.00 83 ARG A C 1
ATOM 630 O O . ARG A 1 83 ? -13.020 -1.478 15.803 1.00 94.00 83 ARG A O 1
ATOM 637 N N . PHE A 1 84 ? -12.975 -0.883 13.633 1.00 94.69 84 PHE A N 1
ATOM 638 C CA . PHE A 1 84 ? -12.006 -1.888 13.213 1.00 94.69 84 PHE A CA 1
ATOM 639 C C . PHE A 1 84 ? -10.639 -1.664 13.862 1.00 94.69 84 PHE A C 1
ATOM 641 O O . PHE A 1 84 ? -10.064 -2.621 14.369 1.00 94.69 84 PHE A O 1
ATOM 648 N N . ALA A 1 85 ? -10.145 -0.426 13.949 1.00 91.38 85 ALA A N 1
ATOM 649 C CA . ALA A 1 85 ? -8.880 -0.124 14.623 1.00 91.38 85 ALA A CA 1
ATOM 650 C C . ALA A 1 85 ? -8.888 -0.562 16.097 1.00 91.38 85 ALA A C 1
ATOM 652 O O . ALA A 1 85 ? -7.954 -1.217 16.562 1.00 91.38 85 ALA A O 1
ATOM 653 N N . LYS A 1 86 ? -9.979 -0.286 16.826 1.00 91.69 86 LYS A N 1
ATOM 654 C CA . LYS A 1 86 ? -10.152 -0.740 18.217 1.00 91.69 86 LYS A CA 1
ATOM 655 C C . LYS A 1 86 ? -10.238 -2.262 18.329 1.00 91.69 86 LYS A C 1
ATOM 657 O O . LYS A 1 86 ? -9.633 -2.838 19.232 1.00 91.69 86 LYS A O 1
ATOM 662 N N . ALA A 1 87 ? -10.973 -2.912 17.426 1.00 93.94 87 ALA A N 1
ATOM 663 C CA . ALA A 1 87 ? -11.096 -4.368 17.406 1.00 93.94 87 ALA A CA 1
ATOM 664 C C . ALA A 1 87 ? -9.744 -5.047 17.131 1.00 93.94 87 ALA A C 1
ATOM 666 O O . ALA A 1 87 ? -9.376 -5.985 17.839 1.00 93.94 87 ALA A O 1
ATOM 667 N N . PHE A 1 88 ? -8.983 -4.527 16.163 1.00 93.88 88 PHE A N 1
ATOM 668 C CA . PHE A 1 88 ? -7.629 -4.983 15.863 1.00 93.88 88 PHE A CA 1
ATOM 669 C C . PHE A 1 88 ? -6.722 -4.822 17.085 1.00 93.88 88 PHE A C 1
ATOM 671 O O . PHE A 1 88 ? -6.094 -5.789 17.504 1.00 93.88 88 PHE A O 1
ATOM 678 N N . ALA A 1 89 ? -6.720 -3.641 17.715 1.00 90.94 89 ALA A N 1
ATOM 679 C CA . ALA A 1 89 ? -5.926 -3.370 18.912 1.00 90.94 89 ALA A CA 1
ATOM 680 C C . ALA A 1 89 ? -6.207 -4.354 20.050 1.00 90.94 89 ALA A C 1
ATOM 682 O O . ALA A 1 89 ? -5.278 -4.931 20.616 1.00 90.94 89 ALA A O 1
ATOM 683 N N . ALA A 1 90 ? -7.484 -4.600 20.350 1.00 91.81 90 ALA A N 1
ATOM 684 C CA . ALA A 1 90 ? -7.878 -5.550 21.384 1.00 91.81 90 ALA A CA 1
ATOM 685 C C . ALA A 1 90 ? -7.431 -6.986 21.057 1.00 91.81 90 ALA A C 1
ATOM 687 O O . ALA A 1 90 ? -6.915 -7.691 21.927 1.00 91.81 90 ALA A O 1
ATOM 688 N N . GLN A 1 91 ? -7.600 -7.426 19.805 1.00 91.81 91 GLN A N 1
ATOM 689 C CA . GLN A 1 91 ? -7.189 -8.761 19.367 1.00 91.81 91 GLN A CA 1
ATOM 690 C C . GLN A 1 91 ? -5.666 -8.930 19.398 1.00 91.81 91 GLN A C 1
ATOM 692 O O . GLN A 1 91 ? -5.167 -9.954 19.870 1.00 91.81 91 GLN A O 1
ATOM 697 N N . TYR A 1 92 ? -4.935 -7.931 18.907 1.00 92.19 92 TYR A N 1
ATOM 698 C CA . TYR A 1 92 ? -3.483 -7.953 18.823 1.00 92.19 92 TYR A CA 1
ATOM 699 C C . TYR A 1 92 ? -2.851 -7.962 20.216 1.00 92.19 92 TYR A C 1
ATOM 701 O O . TYR A 1 92 ? -2.066 -8.857 20.507 1.00 92.19 92 TYR A O 1
ATOM 709 N N . LEU A 1 93 ? -3.264 -7.063 21.117 1.00 92.38 93 LEU A N 1
ATOM 710 C CA . LEU A 1 93 ? -2.741 -7.002 22.489 1.00 92.38 93 LEU A CA 1
ATOM 711 C C . LEU A 1 93 ? -3.103 -8.239 23.320 1.00 92.38 93 LEU A C 1
ATOM 713 O O . LEU A 1 93 ? -2.344 -8.638 24.196 1.00 92.38 93 LEU A O 1
ATOM 717 N N . ARG A 1 94 ? -4.227 -8.906 23.028 1.00 93.44 94 ARG A N 1
ATOM 718 C CA . ARG A 1 94 ? -4.535 -10.204 23.645 1.00 93.44 94 ARG A CA 1
ATOM 719 C C . ARG A 1 94 ? -3.536 -11.288 23.227 1.00 93.44 94 ARG A C 1
ATOM 721 O O . ARG A 1 94 ? -3.233 -12.169 24.028 1.00 93.44 94 ARG A O 1
ATOM 728 N N . ARG A 1 95 ? -3.063 -11.253 21.978 1.00 93.31 95 ARG A N 1
ATOM 729 C CA . ARG A 1 95 ? -2.086 -12.212 21.440 1.00 93.31 95 ARG A CA 1
ATOM 730 C C . ARG A 1 95 ? -0.646 -11.845 21.807 1.00 93.31 95 ARG A C 1
ATOM 732 O O . ARG A 1 95 ? 0.155 -12.744 22.038 1.00 93.31 95 ARG A O 1
ATOM 739 N N . PHE A 1 96 ? -0.344 -10.552 21.886 1.00 93.25 96 PHE A N 1
ATOM 740 C CA . PHE A 1 96 ? 0.979 -9.997 22.161 1.00 93.25 96 PHE A CA 1
ATOM 741 C C . PHE A 1 96 ? 0.897 -8.916 23.262 1.00 93.25 96 PHE A C 1
ATOM 743 O O . PHE A 1 96 ? 0.948 -7.722 22.968 1.00 93.25 96 PHE A O 1
ATOM 750 N N . PRO A 1 97 ? 0.760 -9.302 24.547 1.00 91.56 97 PRO A N 1
ATOM 751 C CA . PRO A 1 97 ? 0.510 -8.345 25.633 1.00 91.56 97 PRO A CA 1
ATOM 752 C C . PRO A 1 97 ? 1.654 -7.365 25.916 1.00 91.56 97 PRO A C 1
ATOM 754 O O . PRO A 1 97 ? 1.420 -6.317 26.507 1.00 91.56 97 PRO A O 1
ATOM 757 N N . ALA A 1 98 ? 2.882 -7.715 25.522 1.00 92.06 98 ALA A N 1
ATOM 758 C CA . ALA A 1 98 ? 4.080 -6.904 25.736 1.00 92.06 98 ALA A CA 1
ATOM 759 C C . ALA A 1 98 ? 4.420 -5.979 24.550 1.00 92.06 98 ALA A C 1
ATOM 761 O O . ALA A 1 98 ? 5.456 -5.326 24.585 1.00 92.06 98 ALA A O 1
ATOM 762 N N . SER A 1 99 ? 3.595 -5.949 23.497 1.00 89.19 99 SER A N 1
ATOM 763 C CA . SER A 1 99 ? 3.853 -5.119 22.317 1.00 89.19 99 SER A CA 1
ATOM 764 C C . SER A 1 99 ? 3.724 -3.631 22.608 1.00 89.19 99 SER A C 1
ATOM 766 O O . SER A 1 99 ? 2.808 -3.192 23.309 1.00 89.19 99 SER A O 1
ATOM 768 N N . GLU A 1 100 ? 4.604 -2.845 21.995 1.00 86.00 100 GLU A N 1
ATOM 769 C CA . GLU A 1 100 ? 4.538 -1.395 22.066 1.00 86.00 100 GLU A CA 1
ATOM 770 C C . GLU A 1 100 ? 3.469 -0.839 21.114 1.00 86.00 100 GLU A C 1
ATOM 772 O O . GLU A 1 100 ? 2.956 -1.510 20.211 1.00 86.00 100 GLU A O 1
ATOM 777 N N . ARG A 1 101 ? 3.124 0.441 21.295 1.00 81.38 101 ARG A N 1
ATOM 778 C CA . ARG A 1 101 ? 2.143 1.122 20.437 1.00 81.38 101 ARG A CA 1
ATOM 779 C C . ARG A 1 101 ? 2.578 1.138 18.966 1.00 81.38 101 ARG A C 1
ATOM 781 O O . ARG A 1 101 ? 1.718 1.070 18.090 1.00 81.38 101 ARG A O 1
ATOM 788 N N . GLN A 1 102 ? 3.881 1.232 18.707 1.00 82.12 102 GLN A N 1
ATOM 789 C CA . GLN A 1 102 ? 4.441 1.223 17.358 1.00 82.12 102 GLN A CA 1
ATOM 790 C C . GLN A 1 102 ? 4.257 -0.139 16.675 1.00 82.12 102 GLN A C 1
ATOM 792 O O . GLN A 1 102 ? 3.800 -0.173 15.534 1.00 82.12 102 GLN A O 1
ATOM 797 N N . ASP A 1 103 ? 4.506 -1.247 17.382 1.00 83.38 103 ASP A N 1
ATOM 798 C CA . ASP A 1 103 ? 4.313 -2.608 16.856 1.00 83.38 103 ASP A CA 1
ATOM 799 C C . ASP A 1 103 ? 2.865 -2.843 16.438 1.00 83.38 103 ASP A C 1
ATOM 801 O O . ASP A 1 103 ? 2.581 -3.316 15.337 1.00 83.38 103 ASP A O 1
ATOM 805 N N . LEU A 1 104 ? 1.935 -2.463 17.320 1.00 84.50 104 LEU A N 1
ATOM 806 C CA . LEU A 1 104 ? 0.506 -2.555 17.056 1.00 84.50 104 LEU A CA 1
ATOM 807 C C . LEU A 1 104 ? 0.133 -1.772 15.793 1.00 84.50 104 LEU A C 1
ATOM 809 O O . LEU A 1 104 ? -0.666 -2.223 14.973 1.00 84.50 104 LEU A O 1
ATOM 813 N N . PHE A 1 105 ? 0.694 -0.577 15.649 1.00 83.25 105 PHE A N 1
ATOM 814 C CA . PHE A 1 105 ? 0.393 0.295 14.534 1.00 83.25 105 PHE A CA 1
ATOM 815 C C . PHE A 1 105 ? 0.916 -0.265 13.204 1.00 83.25 105 PHE A C 1
ATOM 817 O O . PHE A 1 105 ? 0.148 -0.346 12.244 1.00 83.25 105 PHE A O 1
ATOM 824 N N . LEU A 1 106 ? 2.171 -0.721 13.159 1.00 84.75 106 LEU A N 1
ATOM 825 C CA . LEU A 1 106 ? 2.757 -1.353 11.973 1.00 84.75 106 LEU A CA 1
ATOM 826 C C . LEU A 1 106 ? 1.987 -2.618 11.574 1.00 84.75 106 LEU A C 1
ATOM 828 O O . LEU A 1 106 ? 1.633 -2.784 10.407 1.00 84.75 106 LEU A O 1
ATOM 832 N N . ALA A 1 107 ? 1.630 -3.458 12.550 1.00 86.69 107 ALA A N 1
ATOM 833 C CA . ALA A 1 107 ? 0.850 -4.669 12.309 1.00 86.69 107 ALA A CA 1
ATOM 834 C C . ALA A 1 107 ? -0.553 -4.376 11.747 1.00 86.69 107 ALA A C 1
ATOM 836 O O . ALA A 1 107 ? -1.118 -5.198 11.025 1.00 86.69 107 ALA A O 1
ATOM 837 N N . SER A 1 108 ? -1.126 -3.199 12.031 1.00 87.81 108 SER A N 1
ATOM 838 C CA . SER A 1 108 ? -2.427 -2.807 11.470 1.00 87.81 108 SER A CA 1
ATOM 839 C C . SER A 1 108 ? -2.395 -2.604 9.949 1.00 87.81 108 SER A C 1
ATOM 841 O O . SER A 1 108 ? -3.443 -2.659 9.308 1.00 87.81 108 SER A O 1
ATOM 843 N N . GLY A 1 109 ? -1.208 -2.415 9.361 1.00 85.50 109 GLY A N 1
ATOM 844 C CA . GLY A 1 109 ? -1.007 -2.330 7.913 1.00 85.50 109 GLY A CA 1
ATOM 845 C C . GLY A 1 109 ? -1.169 -3.646 7.165 1.00 85.50 109 GLY A C 1
ATOM 846 O O . GLY A 1 109 ? -1.353 -3.639 5.953 1.00 85.50 109 GLY A O 1
ATOM 847 N N . ASP A 1 110 ? -1.136 -4.774 7.875 1.00 85.94 110 ASP A N 1
ATOM 848 C CA . ASP A 1 110 ? -1.344 -6.106 7.298 1.00 85.94 110 ASP A CA 1
ATOM 849 C C . ASP A 1 110 ? -2.830 -6.506 7.250 1.00 85.94 110 ASP A C 1
ATOM 851 O O . ASP A 1 110 ? -3.187 -7.609 6.827 1.00 85.94 110 ASP A O 1
ATOM 855 N N . VAL A 1 111 ? -3.718 -5.607 7.687 1.00 89.12 111 VAL A N 1
ATOM 856 C CA . VAL A 1 111 ? -5.165 -5.833 7.695 1.00 89.12 111 VAL A CA 1
ATOM 857 C C . VAL A 1 111 ? -5.756 -5.713 6.292 1.00 89.12 111 VAL A C 1
ATOM 859 O O . VAL A 1 111 ? -6.543 -6.573 5.891 1.00 89.12 111 VAL A O 1
ATOM 862 N N . LEU A 1 112 ? -5.338 -4.685 5.548 1.00 89.69 112 LEU A N 1
ATOM 863 C CA . LEU A 1 112 ? -5.653 -4.475 4.138 1.00 89.69 112 LEU A CA 1
ATOM 864 C C . LEU A 1 112 ? -4.346 -4.331 3.359 1.00 89.69 112 LEU A C 1
ATOM 866 O O . LEU A 1 112 ? -3.719 -3.271 3.380 1.00 89.69 112 LEU A O 1
ATOM 870 N N . LYS A 1 113 ? -3.952 -5.394 2.660 1.00 90.00 113 LYS A N 1
ATOM 871 C CA . LYS A 1 113 ? -2.706 -5.427 1.898 1.00 90.00 113 LYS A CA 1
ATOM 872 C C . LYS A 1 113 ? -2.995 -5.537 0.408 1.00 90.00 113 LYS A C 1
ATOM 874 O O . LYS A 1 113 ? -3.713 -6.440 -0.022 1.00 90.00 113 LYS A O 1
ATOM 879 N N . PHE A 1 114 ? -2.382 -4.648 -0.364 1.00 95.62 114 PHE A N 1
ATOM 880 C CA . PHE A 1 114 ? -2.289 -4.759 -1.814 1.00 95.62 114 PHE A CA 1
ATOM 881 C C . PHE A 1 114 ? -0.844 -5.077 -2.186 1.00 95.62 114 PHE A C 1
ATOM 883 O O . PHE A 1 114 ? 0.071 -4.346 -1.813 1.00 95.62 114 PHE A O 1
ATOM 890 N N . SER A 1 115 ? -0.641 -6.163 -2.914 1.00 95.31 115 SER A N 1
ATOM 891 C CA . SER A 1 115 ? 0.654 -6.558 -3.452 1.00 95.31 115 SER A CA 1
ATOM 892 C C . SER A 1 115 ? 0.606 -6.519 -4.969 1.00 95.31 115 SER A C 1
ATOM 894 O O . SER A 1 115 ? -0.404 -6.871 -5.577 1.00 95.31 115 SER A O 1
ATOM 896 N N . PHE A 1 116 ? 1.716 -6.150 -5.588 1.00 95.38 116 PHE A N 1
ATOM 897 C CA . PHE A 1 116 ? 1.875 -6.212 -7.032 1.00 95.38 116 PHE A CA 1
ATOM 898 C C . PHE A 1 116 ? 3.278 -6.686 -7.396 1.00 95.38 116 PHE A C 1
ATOM 900 O O . PHE A 1 116 ? 4.240 -6.447 -6.666 1.00 95.38 116 PHE A O 1
ATOM 907 N N . GLU A 1 117 ? 3.389 -7.361 -8.532 1.00 94.25 117 GLU A N 1
ATOM 908 C CA . GLU A 1 117 ? 4.665 -7.750 -9.127 1.00 94.25 117 GLU A CA 1
ATOM 909 C C . GLU A 1 117 ? 4.844 -6.991 -10.435 1.00 94.25 117 GLU A C 1
ATOM 911 O O . GLU A 1 117 ? 3.980 -7.045 -11.312 1.00 94.25 117 GLU A O 1
ATOM 916 N N . LEU A 1 118 ? 5.960 -6.280 -10.577 1.00 92.38 118 LEU A N 1
ATOM 917 C CA . LEU A 1 118 ? 6.285 -5.606 -11.829 1.00 92.38 118 LEU A CA 1
ATOM 918 C C . LEU A 1 118 ? 6.674 -6.611 -12.915 1.00 92.38 118 LEU A C 1
ATOM 920 O O . LEU A 1 118 ? 7.261 -7.661 -12.642 1.00 92.38 118 LEU A O 1
ATOM 924 N N . MET A 1 119 ? 6.404 -6.255 -14.169 1.00 90.75 119 MET A N 1
ATOM 925 C CA . MET A 1 119 ? 7.032 -6.915 -15.306 1.00 90.75 119 MET A CA 1
ATOM 926 C C . MET A 1 119 ? 8.552 -6.779 -15.215 1.00 90.75 119 MET A C 1
ATOM 928 O O . MET A 1 119 ? 9.077 -5.731 -14.828 1.00 90.75 119 MET A O 1
ATOM 932 N N . THR A 1 120 ? 9.271 -7.829 -15.609 1.00 88.31 120 THR A N 1
ATOM 933 C CA . THR A 1 120 ? 10.727 -7.770 -15.759 1.00 88.31 120 THR A CA 1
ATOM 934 C C . THR A 1 120 ? 11.103 -6.638 -16.723 1.00 88.31 120 THR A C 1
ATOM 936 O O . THR A 1 120 ? 10.491 -6.546 -17.787 1.00 88.31 120 THR A O 1
ATOM 939 N N . PRO A 1 121 ? 12.124 -5.807 -16.422 1.00 85.56 121 PRO A N 1
ATOM 940 C CA . PRO A 1 121 ? 12.511 -4.686 -17.288 1.00 85.56 121 PRO A CA 1
ATOM 941 C C . PRO A 1 121 ? 12.753 -5.087 -18.751 1.00 85.56 121 PRO A C 1
ATOM 943 O O . PRO A 1 121 ? 12.390 -4.361 -19.669 1.00 85.56 121 PRO A O 1
ATOM 946 N N . LEU A 1 122 ? 13.314 -6.282 -18.969 1.00 85.19 122 LEU A N 1
ATOM 947 C CA . LEU A 1 122 ? 13.592 -6.841 -20.297 1.00 85.19 122 LEU A CA 1
ATOM 948 C C . LEU A 1 122 ? 12.336 -7.203 -21.107 1.00 85.19 122 LEU A C 1
ATOM 950 O O . LEU A 1 122 ? 12.439 -7.402 -22.311 1.00 85.19 122 LEU A O 1
ATOM 954 N N . ALA A 1 123 ? 11.176 -7.321 -20.460 1.00 85.19 123 ALA A N 1
ATOM 955 C CA . ALA A 1 123 ? 9.903 -7.633 -21.103 1.00 85.19 123 ALA A CA 1
ATOM 956 C C . ALA A 1 123 ? 9.076 -6.377 -21.442 1.00 85.19 123 ALA A C 1
ATOM 958 O O . ALA A 1 123 ? 7.973 -6.511 -21.965 1.00 85.19 123 ALA A O 1
ATOM 959 N N . LEU A 1 124 ? 9.578 -5.178 -21.125 1.00 83.56 124 LEU A N 1
ATOM 960 C CA . LEU A 1 124 ? 8.924 -3.915 -21.464 1.00 83.56 124 LEU A CA 1
ATOM 961 C C . LEU A 1 124 ? 9.179 -3.516 -22.921 1.00 83.56 124 LEU A C 1
ATOM 963 O O . LEU A 1 124 ? 10.210 -3.861 -23.492 1.00 83.56 124 LEU A O 1
ATOM 967 N N . ASP A 1 125 ? 8.305 -2.673 -23.473 1.00 79.88 125 ASP A N 1
ATOM 968 C CA . ASP A 1 125 ? 8.494 -2.076 -24.804 1.00 79.88 125 ASP A CA 1
ATOM 969 C C . ASP A 1 125 ? 9.755 -1.194 -24.886 1.00 79.88 125 ASP A C 1
ATOM 971 O O . ASP A 1 125 ? 10.387 -1.091 -25.937 1.00 79.88 125 ASP A O 1
ATOM 975 N N . ASN A 1 126 ? 10.152 -0.571 -23.768 1.00 79.56 126 ASN A N 1
ATOM 976 C CA . ASN A 1 126 ? 11.391 0.202 -23.657 1.00 79.56 126 ASN A CA 1
ATOM 977 C C . ASN A 1 126 ? 12.232 -0.237 -22.441 1.00 79.56 126 ASN A C 1
ATOM 979 O O . ASN A 1 126 ? 12.194 0.414 -21.391 1.00 79.56 126 ASN A O 1
ATOM 983 N N . PRO A 1 127 ? 13.031 -1.313 -22.573 1.00 83.38 127 PRO A N 1
ATOM 984 C CA . PRO A 1 127 ? 13.876 -1.812 -21.489 1.00 83.38 127 PRO A CA 1
ATOM 985 C C . PRO A 1 127 ? 14.996 -0.848 -21.086 1.00 83.38 127 PRO A C 1
ATOM 987 O O . PRO A 1 127 ? 15.398 -0.827 -19.926 1.00 83.38 127 PRO A O 1
ATOM 990 N N . VAL A 1 128 ? 15.510 -0.042 -22.025 1.00 84.44 128 VAL A N 1
ATOM 991 C CA . VAL A 1 128 ? 16.686 0.819 -21.800 1.00 84.44 128 VAL A CA 1
ATOM 992 C C . VAL A 1 128 ? 16.394 1.870 -20.736 1.00 84.44 128 VAL A C 1
ATOM 994 O O . VAL A 1 128 ? 17.170 2.012 -19.798 1.00 84.44 128 VAL A O 1
ATOM 997 N N . ALA A 1 129 ? 15.254 2.558 -20.832 1.00 79.12 129 ALA A N 1
ATOM 998 C CA . ALA A 1 129 ? 14.878 3.574 -19.849 1.00 79.12 129 ALA A CA 1
ATOM 999 C C . ALA A 1 129 ? 14.726 2.984 -18.436 1.00 79.12 129 ALA A C 1
ATOM 1001 O O . ALA A 1 129 ? 15.205 3.575 -17.468 1.00 79.12 129 ALA A O 1
ATOM 1002 N N . ALA A 1 130 ? 14.114 1.800 -18.326 1.00 81.62 130 ALA A N 1
ATOM 1003 C CA . ALA A 1 130 ? 13.954 1.101 -17.055 1.00 81.62 130 ALA A CA 1
ATOM 1004 C C . ALA A 1 130 ? 15.305 0.666 -16.466 1.00 81.62 130 ALA A C 1
ATOM 1006 O O . ALA A 1 130 ? 15.563 0.908 -15.290 1.00 81.62 130 ALA A O 1
ATOM 1007 N N . LEU A 1 131 ? 16.195 0.086 -17.278 1.00 82.88 131 LEU A N 1
ATOM 1008 C CA . LEU A 1 131 ? 17.532 -0.321 -16.837 1.00 82.88 131 LEU A CA 1
ATOM 1009 C C . LEU A 1 131 ? 18.378 0.882 -16.407 1.00 82.88 131 LEU A C 1
ATOM 1011 O O . LEU A 1 131 ? 18.969 0.851 -15.331 1.00 82.88 131 LEU A O 1
ATOM 1015 N N . THR A 1 132 ? 18.371 1.972 -17.177 1.00 82.62 132 THR A N 1
ATOM 1016 C CA . THR A 1 132 ? 19.059 3.211 -16.793 1.00 82.62 132 THR A CA 1
ATOM 1017 C C . THR A 1 132 ? 18.508 3.766 -15.480 1.00 82.62 132 THR A C 1
ATOM 1019 O O . THR A 1 132 ? 19.289 4.180 -14.627 1.00 82.62 132 THR A O 1
ATOM 1022 N N . ALA A 1 133 ? 17.190 3.751 -15.263 1.00 76.50 133 ALA A N 1
ATOM 1023 C CA . ALA A 1 133 ? 16.616 4.203 -13.998 1.00 76.50 133 ALA A CA 1
ATOM 1024 C C . ALA A 1 133 ? 17.090 3.344 -12.813 1.00 76.50 133 ALA A C 1
ATOM 1026 O O . ALA A 1 133 ? 17.474 3.896 -11.782 1.00 76.50 133 ALA A O 1
ATOM 1027 N N . ILE A 1 134 ? 17.128 2.017 -12.975 1.00 81.38 134 ILE A N 1
ATOM 1028 C CA . ILE A 1 134 ? 17.620 1.078 -11.952 1.00 81.38 134 ILE A CA 1
ATOM 1029 C C . ILE A 1 134 ? 19.082 1.359 -11.607 1.00 81.38 134 ILE A C 1
ATOM 1031 O O . ILE A 1 134 ? 19.423 1.443 -10.435 1.00 81.38 134 ILE A O 1
ATOM 1035 N N . GLU A 1 135 ? 19.933 1.561 -12.611 1.00 81.81 135 GLU A N 1
ATOM 1036 C CA . GLU A 1 135 ? 21.369 1.809 -12.427 1.00 81.81 135 GLU A CA 1
ATOM 1037 C C . GLU A 1 135 ? 21.669 3.065 -11.598 1.00 81.81 135 GLU A C 1
ATOM 1039 O O . GLU A 1 135 ? 22.649 3.099 -10.858 1.00 81.81 135 GLU A O 1
ATOM 1044 N N . HIS A 1 136 ? 20.816 4.086 -11.701 1.00 80.25 136 HIS A N 1
ATOM 1045 C CA . HIS A 1 136 ? 20.966 5.355 -10.983 1.00 80.25 136 HIS A CA 1
ATOM 1046 C C . HIS A 1 136 ? 20.204 5.396 -9.651 1.00 80.25 136 HIS A C 1
ATOM 1048 O O . HIS A 1 136 ? 20.169 6.431 -8.985 1.00 80.25 136 HIS A O 1
ATOM 1054 N N . THR A 1 137 ? 19.574 4.292 -9.255 1.00 75.12 137 THR A N 1
ATOM 1055 C CA . THR A 1 137 ? 18.786 4.178 -8.024 1.00 75.12 137 THR A CA 1
ATOM 1056 C C . THR A 1 137 ? 19.258 2.982 -7.195 1.00 75.12 137 THR A C 1
ATOM 1058 O O . THR A 1 137 ? 20.032 2.166 -7.686 1.00 75.12 137 THR A O 1
ATOM 1061 N N . PRO A 1 138 ? 18.870 2.855 -5.913 1.00 77.94 138 PRO A N 1
ATOM 1062 C CA . PRO A 1 138 ? 19.326 1.735 -5.094 1.00 77.94 138 PRO A CA 1
ATOM 1063 C C . PRO A 1 138 ? 18.912 0.374 -5.682 1.00 77.94 138 PRO A C 1
ATOM 1065 O O . PRO A 1 138 ? 17.751 0.173 -6.049 1.00 77.94 138 PRO A O 1
ATOM 1068 N N . HIS A 1 139 ? 19.860 -0.562 -5.748 1.00 83.12 139 HIS A N 1
ATOM 1069 C CA . HIS A 1 139 ? 19.674 -1.933 -6.226 1.00 83.12 139 HIS A CA 1
ATOM 1070 C C . HIS A 1 139 ? 20.761 -2.865 -5.664 1.00 83.12 139 HIS A C 1
ATOM 1072 O O . HIS A 1 139 ? 21.794 -2.418 -5.168 1.00 83.12 139 HIS A O 1
ATOM 1078 N N . ASP A 1 140 ? 20.521 -4.170 -5.746 1.00 83.38 140 ASP A N 1
ATOM 1079 C CA . ASP A 1 140 ? 21.507 -5.217 -5.510 1.00 83.38 140 ASP A CA 1
ATOM 1080 C C . ASP A 1 140 ? 22.312 -5.435 -6.798 1.00 83.38 140 ASP A C 1
ATOM 1082 O O . ASP A 1 140 ? 21.746 -5.702 -7.865 1.00 83.38 140 ASP A O 1
ATOM 1086 N N . GLN A 1 141 ? 23.637 -5.308 -6.705 1.00 82.69 141 GLN A N 1
ATOM 1087 C CA . GLN A 1 141 ? 24.523 -5.397 -7.863 1.00 82.69 141 GLN A CA 1
ATOM 1088 C C . GLN A 1 141 ? 24.448 -6.766 -8.552 1.00 82.69 141 GLN A C 1
ATOM 1090 O O . GLN A 1 141 ? 24.457 -6.825 -9.779 1.00 82.69 141 GLN A O 1
ATOM 1095 N N . ALA A 1 142 ? 24.308 -7.861 -7.796 1.00 84.75 142 ALA A N 1
ATOM 1096 C CA . ALA A 1 142 ? 24.219 -9.200 -8.373 1.00 84.75 142 ALA A CA 1
ATOM 1097 C C . ALA A 1 142 ? 22.921 -9.380 -9.175 1.00 84.75 142 ALA A C 1
ATOM 1099 O O . ALA A 1 142 ? 22.914 -10.046 -10.212 1.00 84.75 142 ALA A O 1
ATOM 1100 N N . VAL A 1 143 ? 21.831 -8.748 -8.728 1.00 84.69 143 VAL A N 1
ATOM 1101 C CA . VAL A 1 143 ? 20.549 -8.746 -9.445 1.00 84.69 143 VAL A CA 1
ATOM 1102 C C . VAL A 1 143 ? 20.643 -7.934 -10.739 1.00 84.69 143 VAL A C 1
ATOM 1104 O O . VAL A 1 143 ? 20.174 -8.390 -11.785 1.00 84.69 143 VAL A O 1
ATOM 1107 N N . LEU A 1 144 ? 21.280 -6.759 -10.699 1.00 83.62 144 LEU A N 1
ATOM 1108 C CA . LEU A 1 144 ? 21.495 -5.938 -11.892 1.00 83.62 144 LEU A CA 1
ATOM 1109 C C . LEU A 1 144 ? 22.409 -6.634 -12.914 1.00 83.62 144 LEU A C 1
ATOM 1111 O O . LEU A 1 144 ? 22.127 -6.611 -14.114 1.00 83.62 144 LEU A O 1
ATOM 1115 N N . ASP A 1 145 ? 23.479 -7.284 -12.459 1.00 85.56 145 ASP A N 1
ATOM 1116 C CA . ASP A 1 145 ? 24.401 -8.008 -13.337 1.00 85.56 145 ASP A CA 1
ATOM 1117 C C . ASP A 1 145 ? 23.715 -9.210 -14.001 1.00 85.56 145 ASP A C 1
ATOM 1119 O O . ASP A 1 145 ? 23.898 -9.442 -15.199 1.00 85.56 145 ASP A O 1
ATOM 1123 N N . ALA A 1 146 ? 22.855 -9.926 -13.264 1.00 84.31 146 ALA A N 1
ATOM 1124 C CA . ALA A 1 146 ? 22.028 -10.992 -13.823 1.00 84.31 146 ALA A CA 1
ATOM 1125 C C . ALA A 1 146 ? 21.093 -10.470 -14.929 1.00 84.31 146 ALA A C 1
ATOM 1127 O O . ALA A 1 146 ? 21.024 -11.083 -15.994 1.00 84.31 146 ALA A O 1
ATOM 1128 N N . LEU A 1 147 ? 20.441 -9.316 -14.727 1.00 83.81 147 LEU A N 1
ATOM 1129 C CA . LEU A 1 147 ? 19.615 -8.674 -15.761 1.00 83.81 147 LEU A CA 1
ATOM 1130 C C . LEU A 1 147 ? 20.420 -8.308 -17.006 1.00 83.81 147 LEU A C 1
ATOM 1132 O O . LEU A 1 147 ? 19.999 -8.609 -18.122 1.00 83.81 147 LEU A O 1
ATOM 1136 N N . ARG A 1 148 ? 21.582 -7.671 -16.828 1.00 82.50 148 ARG A N 1
ATOM 1137 C CA . ARG A 1 148 ? 22.454 -7.263 -17.941 1.00 82.50 148 ARG A CA 1
ATOM 1138 C C . ARG A 1 148 ? 22.969 -8.459 -18.740 1.00 82.50 148 ARG A C 1
ATOM 1140 O O . ARG A 1 148 ? 23.095 -8.368 -19.957 1.00 82.50 148 ARG A O 1
ATOM 1147 N N . GLY A 1 149 ? 23.224 -9.585 -18.075 1.00 81.81 149 GLY A N 1
ATOM 1148 C CA . GLY A 1 149 ? 23.610 -10.845 -18.710 1.00 81.81 149 GLY A CA 1
ATOM 1149 C C . GLY A 1 149 ? 22.474 -11.575 -19.439 1.00 81.81 149 GLY A C 1
ATOM 1150 O O . GLY A 1 149 ? 22.700 -12.675 -19.938 1.00 81.81 149 GLY A O 1
ATOM 1151 N N . GLY A 1 150 ? 21.258 -11.012 -19.481 1.00 75.62 150 GLY A N 1
ATOM 1152 C CA . GLY A 1 150 ? 20.068 -11.671 -20.032 1.00 75.62 150 GLY A CA 1
ATOM 1153 C C . GLY A 1 150 ? 19.532 -12.805 -19.151 1.00 75.62 150 GLY A C 1
ATOM 1154 O O . GLY A 1 150 ? 18.705 -13.601 -19.596 1.00 75.62 150 GLY A O 1
ATOM 1155 N N . GLY A 1 151 ? 20.015 -12.900 -17.912 1.00 74.06 151 GLY A N 1
ATOM 1156 C CA . GLY A 1 151 ? 19.540 -13.847 -16.917 1.00 74.06 151 GLY A CA 1
ATOM 1157 C C . GLY A 1 151 ? 18.151 -13.483 -16.397 1.00 74.06 151 GLY A C 1
ATOM 1158 O O . GLY A 1 151 ? 17.706 -12.335 -16.451 1.00 74.06 151 GLY A O 1
ATOM 1159 N N . GLY A 1 152 ? 17.449 -14.486 -15.871 1.00 74.75 152 GLY A N 1
ATOM 1160 C CA . GLY A 1 152 ? 16.193 -14.268 -15.163 1.00 74.75 152 GLY A CA 1
ATOM 1161 C C . GLY A 1 152 ? 16.432 -13.642 -13.789 1.00 74.75 152 GLY A C 1
ATOM 1162 O O . GLY A 1 152 ? 17.385 -13.993 -13.098 1.00 74.75 152 GLY A O 1
ATOM 1163 N N . VAL A 1 153 ? 15.530 -12.754 -13.378 1.00 78.38 153 VAL A N 1
ATOM 1164 C CA . VAL A 1 153 ? 15.436 -12.269 -11.997 1.00 78.38 153 VAL A CA 1
ATOM 1165 C C . VAL A 1 153 ? 14.295 -13.000 -11.311 1.00 78.38 153 VAL A C 1
ATOM 1167 O O . VAL A 1 153 ? 13.216 -13.148 -11.888 1.00 78.38 153 VAL A O 1
ATOM 1170 N N . ASP A 1 154 ? 14.525 -13.427 -10.071 1.00 83.12 154 ASP A N 1
ATOM 1171 C CA . ASP A 1 154 ? 13.443 -13.864 -9.196 1.00 83.12 154 ASP A CA 1
ATOM 1172 C C . ASP A 1 154 ? 12.380 -12.757 -9.065 1.00 83.12 154 ASP A C 1
ATOM 1174 O O . ASP A 1 154 ? 12.680 -11.598 -8.757 1.00 83.12 154 ASP A O 1
ATOM 1178 N N . ARG A 1 155 ? 11.113 -13.127 -9.269 1.00 81.75 155 ARG A N 1
ATOM 1179 C CA . ARG A 1 155 ? 9.963 -12.223 -9.149 1.00 81.75 155 ARG A CA 1
ATOM 1180 C C . ARG A 1 155 ? 9.855 -11.598 -7.761 1.00 81.75 155 ARG A C 1
ATOM 1182 O O . ARG A 1 155 ? 9.353 -10.484 -7.646 1.00 81.75 155 ARG A O 1
ATOM 1189 N N . ALA A 1 156 ? 10.394 -12.244 -6.726 1.00 84.19 156 ALA A N 1
ATOM 1190 C CA . ALA A 1 156 ? 10.460 -11.677 -5.382 1.00 84.19 156 ALA A CA 1
ATOM 1191 C C . ALA A 1 156 ? 11.201 -10.323 -5.328 1.00 84.19 156 ALA A C 1
ATOM 1193 O O . ALA A 1 156 ? 10.878 -9.481 -4.488 1.00 84.19 156 ALA A O 1
ATOM 1194 N N . HIS A 1 157 ? 12.153 -10.071 -6.237 1.00 86.56 157 HIS A N 1
ATOM 1195 C CA . HIS A 1 157 ? 12.855 -8.784 -6.341 1.00 86.56 157 HIS A CA 1
ATOM 1196 C C . HIS A 1 157 ? 12.042 -7.681 -7.034 1.00 86.56 157 HIS A C 1
ATOM 1198 O O . HIS A 1 157 ? 12.435 -6.518 -6.986 1.00 86.56 157 HIS A O 1
ATOM 1204 N N . LEU A 1 158 ? 10.924 -8.038 -7.668 1.00 89.50 158 LEU A N 1
ATOM 1205 C CA . LEU A 1 158 ? 10.033 -7.143 -8.412 1.00 89.50 158 LEU A CA 1
ATOM 1206 C C . LEU A 1 158 ? 8.712 -6.880 -7.681 1.00 89.50 158 LEU A C 1
ATOM 1208 O O . LEU A 1 158 ? 7.827 -6.215 -8.224 1.00 89.50 158 LEU A O 1
ATOM 1212 N N . ARG A 1 159 ? 8.561 -7.419 -6.469 1.00 92.75 159 ARG A N 1
ATOM 1213 C CA . ARG A 1 159 ? 7.341 -7.304 -5.681 1.00 92.75 159 ARG A CA 1
ATOM 1214 C C . ARG A 1 159 ? 7.346 -6.041 -4.820 1.00 92.75 159 ARG A C 1
ATOM 1216 O O . ARG A 1 159 ? 8.301 -5.752 -4.093 1.00 92.75 159 ARG A O 1
ATOM 1223 N N . GLY A 1 160 ? 6.237 -5.314 -4.900 1.00 93.62 160 GLY A N 1
ATOM 1224 C CA . GLY A 1 160 ? 5.893 -4.197 -4.033 1.00 93.62 160 GLY A CA 1
ATOM 1225 C C . GLY A 1 160 ? 4.632 -4.502 -3.232 1.00 93.62 160 GLY A C 1
ATOM 1226 O O . GLY A 1 160 ? 3.673 -5.074 -3.747 1.00 93.62 160 GLY A O 1
ATOM 1227 N N . ASP A 1 161 ? 4.628 -4.098 -1.968 1.00 94.56 161 ASP A N 1
ATOM 1228 C CA . ASP A 1 161 ? 3.486 -4.208 -1.070 1.00 94.56 161 ASP A CA 1
ATOM 1229 C C . ASP A 1 161 ? 3.057 -2.801 -0.633 1.00 94.56 161 ASP A C 1
ATOM 1231 O O . ASP A 1 161 ? 3.817 -2.114 0.047 1.00 94.56 161 ASP A O 1
ATOM 1235 N N . LEU A 1 162 ? 1.843 -2.375 -0.992 1.00 94.88 162 LEU A N 1
ATOM 1236 C CA . LEU A 1 162 ? 1.213 -1.175 -0.441 1.00 94.88 162 LEU A CA 1
ATOM 1237 C C . LEU A 1 162 ? 0.413 -1.537 0.810 1.00 94.88 162 LEU A C 1
ATOM 1239 O O . LEU A 1 162 ? -0.573 -2.280 0.747 1.00 94.88 162 LEU A O 1
ATOM 1243 N N . LYS A 1 163 ? 0.816 -0.958 1.940 1.00 92.06 163 LYS A N 1
ATOM 1244 C CA . LYS A 1 163 ? 0.142 -1.091 3.230 1.00 92.06 163 LYS A CA 1
ATOM 1245 C C . LYS A 1 163 ? -0.426 0.245 3.665 1.00 92.06 163 LYS A C 1
ATOM 1247 O O . LYS A 1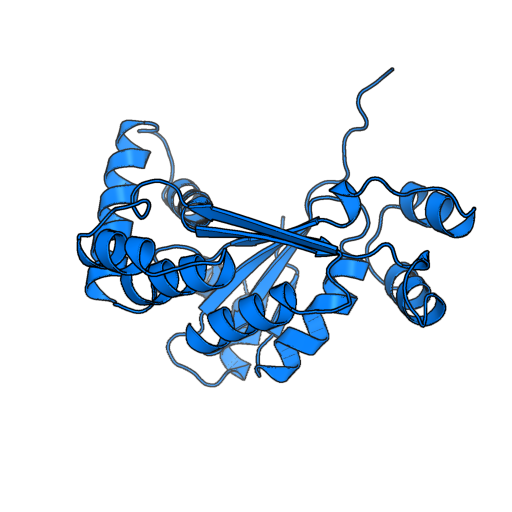 163 ? 0.313 1.199 3.914 1.00 92.06 163 LYS A O 1
ATOM 1252 N N . ILE A 1 164 ? -1.746 0.305 3.791 1.00 91.50 164 ILE A N 1
ATOM 1253 C CA . ILE A 1 164 ? -2.407 1.410 4.474 1.00 91.50 164 ILE A CA 1
ATOM 1254 C C . ILE A 1 164 ? -2.719 0.995 5.903 1.00 91.50 164 ILE A C 1
ATOM 1256 O O . ILE A 1 164 ? -3.248 -0.080 6.173 1.00 91.50 164 ILE A O 1
ATOM 1260 N N . LEU A 1 165 ? -2.362 1.868 6.831 1.00 89.38 165 LEU A N 1
ATOM 1261 C CA . LEU A 1 165 ? -2.511 1.612 8.252 1.00 89.38 165 LEU A CA 1
ATOM 1262 C C . LEU A 1 165 ? -3.957 1.928 8.633 1.00 89.38 165 LEU A C 1
ATOM 1264 O O . LEU A 1 165 ? -4.501 2.958 8.228 1.00 89.38 165 LEU A O 1
ATOM 1268 N N . LEU A 1 166 ? -4.599 1.023 9.372 1.00 86.00 166 LEU A N 1
ATOM 1269 C CA . LEU A 1 166 ? -6.050 1.051 9.569 1.00 86.00 166 LEU A CA 1
ATOM 1270 C C . LEU A 1 166 ? -6.520 2.368 10.203 1.00 86.00 166 LEU A C 1
ATOM 1272 O O . LEU A 1 166 ? -7.481 2.972 9.738 1.00 86.00 166 LEU A O 1
ATOM 1276 N N . ASP A 1 167 ? -5.787 2.870 11.199 1.00 83.50 167 ASP A N 1
ATOM 1277 C CA . ASP A 1 167 ? -5.963 4.223 11.7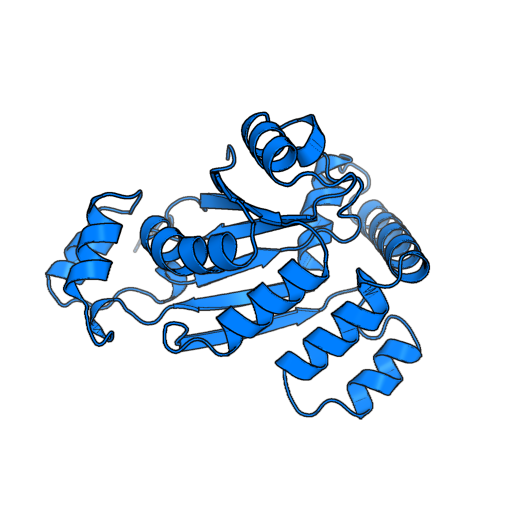36 1.00 83.50 167 ASP A CA 1
ATOM 1278 C C . ASP A 1 167 ? -4.917 5.195 11.166 1.00 83.50 167 ASP A C 1
ATOM 1280 O O . ASP A 1 167 ? -4.051 5.719 11.870 1.00 83.50 167 ASP A O 1
ATOM 1284 N N . HIS A 1 168 ? -4.977 5.421 9.852 1.00 83.38 168 HIS A N 1
ATOM 1285 C CA . HIS A 1 168 ? -4.015 6.258 9.127 1.00 83.38 168 HIS A CA 1
ATOM 1286 C C . HIS A 1 168 ? -3.911 7.702 9.654 1.00 83.38 168 HIS A C 1
ATOM 1288 O O . HIS A 1 168 ? -2.902 8.362 9.391 1.00 83.38 168 HIS A O 1
ATOM 1294 N N . ILE A 1 169 ? -4.922 8.211 10.374 1.00 82.50 169 ILE A N 1
ATOM 1295 C CA . ILE A 1 169 ? -4.927 9.560 10.970 1.00 82.50 169 ILE A CA 1
ATOM 1296 C C . ILE A 1 169 ? -3.944 9.638 12.136 1.00 82.50 169 ILE A C 1
ATOM 1298 O O . ILE A 1 169 ? -3.217 10.622 12.272 1.00 82.50 169 ILE A O 1
ATOM 1302 N N . LEU A 1 170 ? -3.878 8.587 12.952 1.00 80.62 170 LEU A N 1
ATOM 1303 C CA . LEU A 1 170 ? -2.987 8.512 14.108 1.00 80.62 170 LEU A CA 1
ATOM 1304 C C . LEU A 1 170 ? -1.599 7.972 13.766 1.00 80.62 170 LEU A C 1
ATOM 1306 O O . LEU A 1 170 ? -0.867 7.574 14.671 1.00 80.62 170 LEU A O 1
ATOM 1310 N N . ASN A 1 171 ? -1.231 7.970 12.484 1.00 82.44 171 ASN A N 1
ATOM 1311 C CA . ASN A 1 171 ? 0.043 7.436 12.037 1.00 82.44 171 ASN A CA 1
ATOM 1312 C C . ASN A 1 171 ? 1.230 8.173 12.693 1.00 82.44 171 ASN A C 1
ATOM 1314 O O . ASN A 1 171 ? 1.435 9.343 12.357 1.00 82.44 171 ASN A O 1
ATOM 1318 N N . PRO A 1 172 ? 2.029 7.535 13.582 1.00 80.75 172 PRO A N 1
ATOM 1319 C CA . PRO A 1 172 ? 3.215 8.134 14.198 1.00 80.75 172 PRO A CA 1
ATOM 1320 C C . PRO A 1 172 ? 4.188 8.734 13.186 1.00 80.75 172 PRO A C 1
ATOM 1322 O O . PRO A 1 172 ? 4.768 9.786 13.454 1.00 80.75 172 PRO A O 1
ATOM 1325 N N . ARG A 1 173 ? 4.289 8.176 11.970 1.00 82.44 173 ARG A N 1
ATOM 1326 C CA . ARG A 1 173 ? 5.163 8.724 10.922 1.00 82.44 173 ARG A CA 1
ATOM 1327 C C . ARG A 1 173 ? 4.812 10.155 10.518 1.00 82.44 173 ARG A C 1
ATOM 1329 O O . ARG A 1 173 ? 5.706 10.878 10.097 1.00 82.44 173 ARG A O 1
ATOM 1336 N N . ARG A 1 174 ? 3.561 10.601 10.719 1.00 82.81 174 ARG A N 1
ATOM 1337 C CA . ARG A 1 174 ? 3.158 12.015 10.546 1.00 82.81 174 ARG A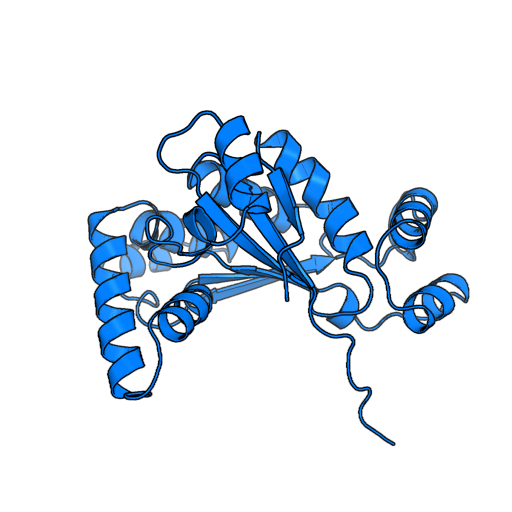 CA 1
ATOM 1338 C C . ARG A 1 174 ? 3.954 12.964 11.446 1.00 82.81 174 ARG A C 1
ATOM 1340 O O . ARG A 1 174 ? 4.075 14.145 11.146 1.00 82.81 174 ARG A O 1
ATOM 1347 N N . ARG A 1 175 ? 4.4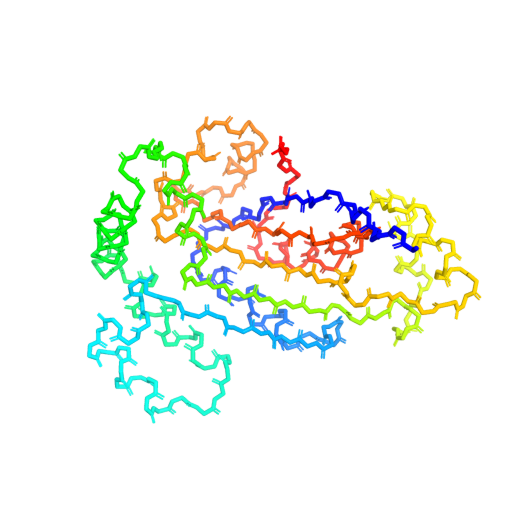29 12.478 12.595 1.00 80.44 175 ARG A N 1
ATOM 1348 C CA . ARG A 1 175 ? 5.073 13.279 13.648 1.00 80.44 175 ARG A CA 1
ATOM 1349 C C . ARG A 1 175 ? 6.556 12.975 13.810 1.00 80.44 175 ARG A C 1
ATOM 1351 O O . ARG A 1 175 ? 7.308 13.857 14.203 1.00 80.44 175 ARG A O 1
ATOM 1358 N N . GLU A 1 176 ? 6.952 11.741 13.539 1.00 86.12 176 GLU A N 1
ATOM 1359 C CA . GLU A 1 176 ? 8.275 11.233 13.906 1.00 86.12 176 GLU A CA 1
ATOM 1360 C C . GLU A 1 176 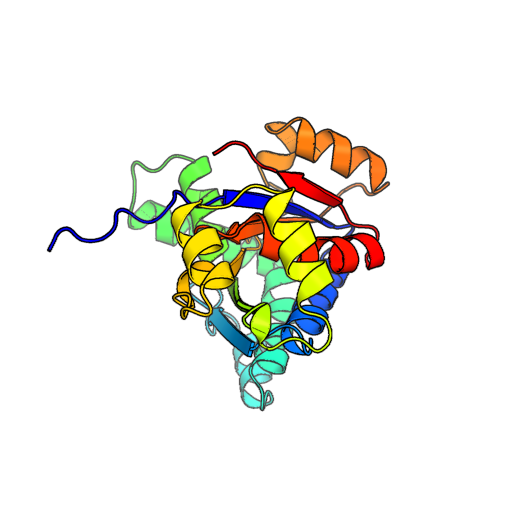? 9.265 11.230 12.737 1.00 86.12 176 GLU A C 1
ATOM 1362 O O . GLU A 1 176 ? 10.469 11.183 12.971 1.00 86.12 176 GLU A O 1
ATOM 1367 N N . VAL A 1 177 ? 8.790 11.304 11.485 1.00 87.88 177 VAL A N 1
ATOM 1368 C CA . VAL A 1 177 ? 9.647 11.234 10.291 1.00 87.88 177 VAL A CA 1
ATOM 1369 C C . VAL A 1 177 ? 9.689 12.598 9.582 1.00 87.88 177 VAL A C 1
ATOM 1371 O O . VAL A 1 177 ? 8.715 12.961 8.916 1.00 87.88 177 VAL A O 1
ATOM 1374 N N . PRO A 1 178 ? 10.806 13.351 9.660 1.00 89.75 178 PRO A N 1
ATOM 1375 C CA . PRO A 1 178 ? 10.911 14.692 9.073 1.00 89.75 178 PRO A CA 1
ATOM 1376 C C . PRO A 1 178 ? 10.648 14.738 7.562 1.00 89.75 178 PRO A C 1
ATOM 1378 O O . PRO A 1 178 ? 10.038 15.679 7.065 1.00 89.75 178 PRO A O 1
ATOM 1381 N N . GLN A 1 179 ? 11.060 13.704 6.822 1.00 89.06 179 GLN A N 1
ATOM 1382 C CA . GLN A 1 179 ? 10.834 13.604 5.376 1.00 89.06 179 GLN A CA 1
ATOM 1383 C C . GLN A 1 179 ? 9.340 13.496 5.046 1.00 89.06 179 GLN A C 1
ATOM 1385 O O . GLN A 1 179 ? 8.871 14.101 4.085 1.00 89.06 179 GLN A O 1
ATOM 1390 N N . VAL A 1 180 ? 8.583 12.757 5.864 1.00 88.25 180 VAL A N 1
ATOM 1391 C CA . VAL A 1 180 ? 7.126 12.649 5.726 1.00 88.25 180 VAL A CA 1
ATOM 1392 C C . VAL A 1 180 ? 6.477 13.989 6.060 1.00 88.25 180 VAL A C 1
ATOM 1394 O O . VAL A 1 180 ? 5.603 14.427 5.324 1.00 88.25 180 VAL A O 1
ATOM 1397 N N . GLN A 1 181 ? 6.937 14.684 7.102 1.00 89.75 181 GLN A N 1
ATOM 1398 C CA . GLN A 1 181 ? 6.432 16.017 7.451 1.00 89.75 181 GLN A CA 1
ATOM 1399 C C . GLN A 1 181 ? 6.653 17.042 6.341 1.00 89.75 181 GLN A C 1
ATOM 1401 O O . GLN A 1 181 ? 5.725 17.769 5.999 1.00 89.75 181 GLN A O 1
ATOM 1406 N N . ALA A 1 182 ? 7.854 17.078 5.760 1.00 89.56 182 ALA A N 1
ATOM 1407 C CA . ALA A 1 182 ? 8.163 17.947 4.630 1.00 89.56 182 ALA A CA 1
ATOM 1408 C C . ALA A 1 182 ? 7.203 17.694 3.461 1.00 89.56 182 ALA A C 1
ATOM 1410 O O . ALA A 1 182 ? 6.553 18.621 2.989 1.00 89.56 182 ALA A O 1
ATOM 1411 N N . ALA A 1 183 ? 7.022 16.426 3.086 1.00 89.31 183 ALA A N 1
ATOM 1412 C CA . ALA A 1 183 ? 6.077 16.037 2.047 1.00 89.31 183 ALA A CA 1
ATOM 1413 C C . ALA A 1 183 ? 4.620 16.403 2.382 1.00 89.31 183 ALA A C 1
ATOM 1415 O O . ALA A 1 183 ? 3.880 16.824 1.501 1.00 89.31 183 ALA A O 1
ATOM 1416 N N . MET A 1 184 ? 4.195 16.272 3.643 1.00 89.62 184 MET A N 1
ATOM 1417 C CA . MET A 1 184 ? 2.845 16.654 4.073 1.00 89.62 184 MET A CA 1
ATOM 1418 C C . MET A 1 184 ? 2.595 18.160 3.943 1.00 89.62 184 MET A C 1
ATOM 1420 O O . MET A 1 184 ? 1.499 18.550 3.548 1.00 89.62 184 MET A O 1
ATOM 1424 N N . MET A 1 185 ? 3.592 18.998 4.256 1.00 87.56 185 MET A N 1
ATOM 1425 C CA . MET A 1 185 ? 3.471 20.457 4.130 1.00 87.56 185 MET A CA 1
ATOM 1426 C C . MET A 1 185 ? 3.233 20.899 2.682 1.00 87.56 185 MET A C 1
ATOM 1428 O O . MET A 1 185 ? 2.582 21.914 2.461 1.00 87.56 185 MET A O 1
ATOM 1432 N N . GLU A 1 186 ? 3.704 20.129 1.701 1.00 87.00 186 GLU A N 1
ATOM 1433 C CA . GLU A 1 186 ? 3.500 20.419 0.278 1.00 87.00 186 GLU A CA 1
ATOM 1434 C C . GLU A 1 186 ? 2.120 20.000 -0.261 1.00 87.00 186 GLU A C 1
ATOM 1436 O O . GLU A 1 186 ? 1.751 20.417 -1.355 1.00 87.00 186 GLU A O 1
ATOM 1441 N N . ILE A 1 187 ? 1.371 19.155 0.457 1.00 83.44 187 ILE A N 1
ATOM 1442 C CA . ILE A 1 187 ? 0.093 18.580 -0.014 1.00 83.44 187 ILE A CA 1
ATOM 1443 C C . ILE A 1 187 ? -1.119 19.440 0.416 1.00 83.44 187 ILE A C 1
ATOM 1445 O O . ILE A 1 187 ? -2.248 19.164 0.017 1.00 83.44 187 ILE A O 1
ATOM 1449 N N . GLU A 1 188 ? -0.895 20.509 1.192 1.00 77.56 188 GLU A N 1
ATOM 1450 C CA . GLU A 1 188 ? -1.904 21.519 1.570 1.00 77.56 188 GLU A CA 1
ATOM 1451 C C . GLU A 1 188 ? -3.240 20.916 2.072 1.00 77.56 188 GLU A C 1
ATOM 1453 O O . GLU A 1 188 ? -4.334 21.318 1.673 1.00 77.56 188 GLU A O 1
ATOM 1458 N N . THR A 1 189 ? -3.165 19.913 2.953 1.00 80.06 189 THR A N 1
ATOM 1459 C CA . THR A 1 189 ? -4.332 19.239 3.549 1.00 80.06 189 THR A CA 1
ATOM 1460 C C . THR A 1 189 ? -4.104 18.940 5.030 1.00 80.06 189 THR A C 1
ATOM 1462 O O . THR A 1 189 ? -2.991 18.612 5.443 1.00 80.06 189 THR A O 1
ATOM 1465 N N . ASP A 1 190 ? -5.170 18.989 5.832 1.00 72.38 190 ASP A N 1
ATOM 1466 C CA . ASP A 1 190 ? -5.099 18.787 7.286 1.00 72.38 190 ASP A CA 1
ATOM 1467 C C . ASP A 1 190 ? -4.869 17.316 7.680 1.00 72.38 190 ASP A C 1
ATOM 1469 O O . ASP A 1 190 ? -4.424 17.015 8.792 1.00 72.38 190 ASP A O 1
ATOM 1473 N N . ALA A 1 191 ? -5.179 16.370 6.786 1.00 81.31 191 ALA A N 1
ATOM 1474 C CA . ALA A 1 191 ? -5.145 14.942 7.098 1.00 81.31 191 ALA A CA 1
ATOM 1475 C C . ALA A 1 191 ? -4.599 14.053 5.961 1.00 81.31 191 ALA A C 1
ATOM 1477 O O . ALA A 1 191 ? -5.270 13.093 5.577 1.00 81.31 191 ALA A O 1
ATOM 1478 N N . PRO A 1 192 ? -3.364 14.280 5.478 1.00 88.25 192 PRO A N 1
ATOM 1479 C CA . PRO A 1 192 ? -2.804 13.515 4.364 1.00 88.25 192 PRO A CA 1
ATOM 1480 C C . PRO A 1 192 ? -2.675 12.035 4.724 1.00 88.25 192 PRO A C 1
ATOM 1482 O O . PRO A 1 192 ? -2.338 11.686 5.855 1.00 88.25 192 PRO A O 1
ATOM 1485 N N . VAL A 1 193 ? -2.942 11.147 3.778 1.00 91.94 193 VAL A N 1
ATOM 1486 C CA . VAL A 1 193 ? -2.830 9.698 3.961 1.00 91.94 193 VAL A CA 1
ATOM 1487 C C . VAL A 1 193 ? -1.386 9.272 3.728 1.00 91.94 193 VAL A C 1
ATOM 1489 O O . VAL A 1 193 ? -0.748 9.711 2.780 1.00 91.94 193 VAL A O 1
ATOM 1492 N N . ILE A 1 194 ? -0.863 8.399 4.588 1.00 91.88 194 ILE A N 1
ATOM 1493 C CA . ILE A 1 194 ? 0.473 7.819 4.427 1.00 91.88 194 ILE A CA 1
ATOM 1494 C C . ILE A 1 194 ? 0.309 6.319 4.253 1.00 91.88 194 ILE A C 1
ATOM 1496 O O . ILE A 1 194 ? -0.217 5.644 5.143 1.00 91.88 194 ILE A O 1
ATOM 1500 N N . VAL A 1 195 ? 0.770 5.827 3.112 1.00 93.12 195 VAL A N 1
ATOM 1501 C CA . VAL A 1 195 ? 0.799 4.412 2.741 1.00 93.12 195 VAL A CA 1
ATOM 1502 C C . VAL A 1 195 ? 2.257 3.983 2.691 1.00 93.12 195 VAL A C 1
ATOM 1504 O O . VAL A 1 195 ? 3.104 4.720 2.194 1.00 93.12 195 VAL A O 1
ATOM 1507 N N . GLU A 1 196 ? 2.575 2.810 3.216 1.00 92.81 196 GLU A N 1
ATOM 1508 C CA . GLU A 1 196 ? 3.919 2.252 3.097 1.00 92.81 196 GLU A CA 1
ATOM 1509 C C . GLU A 1 196 ? 4.004 1.407 1.829 1.00 92.81 196 GLU A C 1
ATOM 1511 O O . GLU A 1 196 ? 3.255 0.445 1.677 1.00 92.81 196 GLU A O 1
ATOM 1516 N N . LEU A 1 197 ? 4.919 1.761 0.930 1.00 93.88 197 LEU A N 1
ATOM 1517 C CA . LEU A 1 197 ? 5.377 0.897 -0.149 1.00 93.88 197 LEU A CA 1
ATOM 1518 C C . LEU A 1 197 ? 6.599 0.131 0.352 1.00 93.88 197 LEU A C 1
ATOM 1520 O O . LEU A 1 197 ? 7.696 0.681 0.437 1.00 93.88 197 LEU A O 1
ATOM 1524 N N . ILE A 1 198 ? 6.405 -1.140 0.679 1.00 92.00 198 ILE A N 1
ATOM 1525 C CA . ILE A 1 198 ? 7.476 -2.042 1.090 1.00 92.00 198 ILE A CA 1
ATOM 1526 C C . ILE A 1 198 ? 7.933 -2.814 -0.138 1.00 92.00 198 ILE A C 1
ATOM 1528 O O . ILE A 1 198 ? 7.139 -3.470 -0.810 1.00 92.00 198 ILE A O 1
ATOM 1532 N N . THR A 1 199 ? 9.223 -2.741 -0.424 1.00 89.00 199 THR A N 1
ATOM 1533 C CA . THR A 1 199 ? 9.846 -3.467 -1.529 1.00 89.00 199 THR A CA 1
ATOM 1534 C C . THR A 1 199 ? 10.585 -4.675 -0.965 1.00 89.00 199 THR A C 1
ATOM 1536 O O . THR A 1 199 ? 11.333 -4.557 0.006 1.00 89.00 199 THR A O 1
ATOM 1539 N N . THR A 1 200 ? 10.332 -5.860 -1.519 1.00 73.31 200 THR A N 1
ATOM 1540 C CA . THR A 1 200 ? 10.828 -7.127 -0.953 1.00 73.31 200 THR A CA 1
ATOM 1541 C C . THR A 1 200 ? 12.189 -7.563 -1.500 1.00 73.31 200 THR A C 1
ATOM 1543 O O . THR A 1 200 ? 12.612 -8.685 -1.225 1.00 73.31 200 THR A O 1
ATOM 1546 N N . GLY A 1 201 ? 12.906 -6.735 -2.272 1.00 65.62 201 GLY A N 1
ATOM 1547 C CA . GLY A 1 201 ? 14.183 -7.177 -2.830 1.00 65.62 201 GLY A CA 1
ATOM 1548 C C . GLY A 1 201 ? 14.987 -6.159 -3.630 1.00 65.62 201 GLY A C 1
ATOM 1549 O O . GLY A 1 201 ? 14.640 -4.986 -3.702 1.00 65.62 201 GLY A O 1
ATOM 1550 N N . GLY A 1 202 ? 16.084 -6.659 -4.214 1.00 76.25 202 GLY A N 1
ATOM 1551 C CA . GLY A 1 202 ? 17.234 -5.927 -4.757 1.00 76.25 202 GLY A CA 1
ATOM 1552 C C . GLY A 1 202 ? 16.998 -4.984 -5.938 1.00 76.25 202 GLY A C 1
ATOM 1553 O O . GLY A 1 202 ? 17.958 -4.618 -6.599 1.00 76.25 202 GLY A O 1
ATOM 1554 N N . MET A 1 203 ? 15.768 -4.568 -6.231 1.00 86.06 203 MET A N 1
ATOM 1555 C CA . MET A 1 203 ? 15.495 -3.501 -7.204 1.00 86.06 203 MET A CA 1
ATOM 1556 C C . MET A 1 203 ? 14.476 -2.474 -6.685 1.00 86.06 203 MET A C 1
ATOM 1558 O O . MET A 1 203 ? 13.511 -2.149 -7.384 1.00 86.06 203 MET A O 1
ATOM 1562 N N . PRO A 1 204 ? 14.669 -1.908 -5.479 1.00 86.75 204 PRO A N 1
ATOM 1563 C CA . PRO A 1 204 ? 13.766 -0.885 -4.956 1.00 86.75 204 PRO A CA 1
ATOM 1564 C C . PRO A 1 204 ? 13.731 0.358 -5.858 1.00 86.75 204 PRO A C 1
ATOM 1566 O O . PRO A 1 204 ? 12.698 1.011 -5.975 1.00 86.75 204 PRO A O 1
ATOM 1569 N N . GLY A 1 205 ? 14.827 0.642 -6.564 1.00 85.31 205 GLY A N 1
ATOM 1570 C CA . GLY A 1 205 ? 14.911 1.682 -7.577 1.00 85.31 205 GLY A CA 1
ATOM 1571 C C . GLY A 1 205 ? 13.967 1.512 -8.772 1.00 85.31 205 GLY A C 1
ATOM 1572 O O . GLY A 1 205 ? 13.376 2.487 -9.236 1.00 85.31 205 GLY A O 1
ATOM 1573 N N . TYR A 1 206 ? 13.738 0.274 -9.221 1.00 88.38 206 TYR A N 1
ATOM 1574 C CA . TYR A 1 206 ? 12.770 0.001 -10.287 1.00 88.38 206 TYR A CA 1
ATOM 1575 C C . TYR A 1 206 ? 11.334 0.256 -9.821 1.00 88.38 206 TYR A C 1
ATOM 1577 O O . TYR A 1 206 ? 10.544 0.888 -10.521 1.00 88.38 206 TYR A O 1
ATOM 1585 N N . LEU A 1 207 ? 11.010 -0.195 -8.605 1.00 90.56 207 LEU A N 1
ATOM 1586 C CA . LEU A 1 207 ? 9.715 0.059 -7.975 1.00 90.56 207 LEU A CA 1
ATOM 1587 C C . LEU A 1 207 ? 9.480 1.560 -7.796 1.00 90.56 207 LEU A C 1
ATOM 1589 O O . LEU A 1 207 ? 8.398 2.045 -8.122 1.00 90.56 207 LEU A O 1
ATOM 1593 N N . TYR A 1 208 ? 10.501 2.306 -7.367 1.00 89.44 208 TYR A N 1
ATOM 1594 C CA . TYR A 1 208 ? 10.447 3.765 -7.322 1.00 89.44 208 TYR A CA 1
ATOM 1595 C C . TYR A 1 208 ? 10.165 4.352 -8.710 1.00 89.44 208 TYR A C 1
ATOM 1597 O O . TYR A 1 208 ? 9.237 5.141 -8.848 1.00 89.44 208 TYR A O 1
ATOM 1605 N N . TYR A 1 209 ? 10.906 3.943 -9.743 1.00 88.44 209 TYR A N 1
ATOM 1606 C CA . TYR A 1 209 ? 10.724 4.429 -11.114 1.00 88.44 209 TYR A CA 1
ATOM 1607 C C . TYR A 1 209 ? 9.294 4.227 -11.638 1.00 88.44 209 TYR A C 1
ATOM 1609 O O . TYR A 1 209 ? 8.741 5.134 -12.255 1.00 88.44 209 TYR A O 1
ATOM 1617 N N . VAL A 1 210 ? 8.678 3.073 -11.364 1.00 90.69 210 VAL A N 1
ATOM 1618 C CA . VAL A 1 210 ? 7.308 2.784 -11.817 1.00 90.69 210 VAL A CA 1
ATOM 1619 C C . VAL A 1 210 ? 6.257 3.511 -10.977 1.00 90.69 210 VAL A C 1
ATOM 1621 O O . VAL A 1 210 ? 5.291 4.038 -11.524 1.00 90.69 210 VAL A O 1
ATOM 1624 N N . VAL A 1 211 ? 6.415 3.550 -9.652 1.00 93.31 211 VAL A N 1
ATOM 1625 C CA . VAL A 1 211 ? 5.389 4.090 -8.745 1.00 93.31 211 VAL A CA 1
ATOM 1626 C C . VAL A 1 211 ? 5.448 5.615 -8.653 1.00 93.31 211 VAL A C 1
ATOM 1628 O O . VAL A 1 211 ? 4.407 6.262 -8.542 1.00 93.31 211 VAL A O 1
ATOM 1631 N N . HIS A 1 212 ? 6.638 6.215 -8.713 1.00 92.94 212 HIS A N 1
ATOM 1632 C CA . HIS A 1 212 ? 6.827 7.650 -8.500 1.00 92.94 212 HIS A CA 1
ATOM 1633 C C . HIS A 1 212 ? 5.996 8.536 -9.448 1.00 92.94 212 HIS A C 1
ATOM 1635 O O . HIS A 1 212 ? 5.303 9.418 -8.934 1.00 92.94 212 HIS A O 1
ATOM 1641 N N . PRO A 1 213 ? 5.955 8.296 -10.777 1.00 93.06 213 PRO A N 1
ATOM 1642 C CA . PRO A 1 213 ? 5.125 9.089 -11.686 1.00 93.06 213 PRO A CA 1
ATOM 1643 C C . PRO A 1 213 ? 3.628 8.976 -11.379 1.00 93.06 213 PRO A C 1
ATOM 1645 O O . PRO A 1 213 ? 2.896 9.955 -11.500 1.00 93.06 213 PRO A O 1
ATOM 1648 N N . LEU A 1 214 ? 3.168 7.798 -10.937 1.00 95.75 214 LEU A N 1
ATOM 1649 C CA . LEU A 1 214 ? 1.765 7.574 -10.575 1.00 95.75 214 LEU A CA 1
ATOM 1650 C C . LEU A 1 214 ? 1.391 8.359 -9.318 1.00 95.75 214 LEU A C 1
ATOM 1652 O O . LEU A 1 214 ? 0.324 8.958 -9.250 1.00 95.75 214 LEU A O 1
ATOM 1656 N N . VAL A 1 215 ? 2.290 8.388 -8.334 1.00 95.88 215 VAL A N 1
ATOM 1657 C CA . VAL A 1 215 ? 2.111 9.170 -7.106 1.00 95.88 215 VAL A CA 1
ATOM 1658 C C . VAL A 1 215 ? 2.107 10.668 -7.412 1.00 95.88 215 VAL A C 1
ATOM 1660 O O . VAL A 1 215 ? 1.252 11.381 -6.894 1.00 95.88 215 VAL A O 1
ATOM 1663 N N . GLN A 1 216 ? 3.002 11.146 -8.283 1.00 94.38 216 GLN A N 1
ATOM 1664 C CA . GLN A 1 216 ? 3.031 12.551 -8.706 1.00 94.38 216 GLN A CA 1
ATOM 1665 C C . GLN A 1 216 ? 1.753 12.973 -9.440 1.00 94.38 216 GLN A C 1
ATOM 1667 O O . GLN A 1 216 ? 1.242 14.057 -9.181 1.00 94.38 216 GLN A O 1
ATOM 1672 N N . ALA A 1 217 ? 1.203 12.115 -10.303 1.00 94.88 217 ALA A N 1
ATOM 1673 C CA . ALA A 1 217 ? -0.051 12.382 -11.013 1.00 94.88 217 ALA A CA 1
ATOM 1674 C C . ALA A 1 217 ? -1.276 12.499 -10.082 1.00 94.88 217 ALA A C 1
ATOM 1676 O O . ALA A 1 217 ? -2.325 12.986 -10.499 1.00 94.88 217 ALA A O 1
ATOM 1677 N N . LEU A 1 218 ? -1.150 12.045 -8.832 1.00 94.44 218 LEU A N 1
ATOM 1678 C CA . LEU A 1 218 ? -2.169 12.129 -7.785 1.00 94.44 218 LEU A CA 1
ATOM 1679 C C . LEU A 1 218 ? -1.877 13.250 -6.773 1.00 94.44 218 LEU A C 1
ATOM 1681 O O . LEU A 1 218 ? -2.385 13.202 -5.649 1.00 94.44 218 LEU A O 1
ATOM 1685 N N . ASP A 1 219 ? -1.016 14.204 -7.146 1.00 93.00 219 ASP A N 1
ATOM 1686 C CA . ASP A 1 219 ? -0.489 15.278 -6.294 1.00 93.00 219 ASP A CA 1
ATOM 1687 C C . ASP A 1 219 ? 0.196 14.765 -5.011 1.00 93.00 219 ASP A C 1
ATOM 1689 O O . ASP A 1 219 ? 0.340 15.481 -4.020 1.00 93.00 219 ASP A O 1
ATOM 1693 N N . GLY A 1 220 ? 0.640 13.507 -5.017 1.00 94.50 220 GLY A N 1
ATOM 1694 C CA . GLY A 1 220 ? 1.302 12.861 -3.894 1.00 94.50 220 GLY A CA 1
ATOM 1695 C C . GLY A 1 220 ? 2.814 13.066 -3.878 1.00 94.50 220 GLY A C 1
ATOM 1696 O O . GLY A 1 220 ? 3.415 13.676 -4.769 1.00 94.50 220 GLY A O 1
ATOM 1697 N N . ARG A 1 221 ? 3.457 12.508 -2.852 1.00 95.12 221 ARG A N 1
ATOM 1698 C CA . ARG A 1 221 ? 4.914 12.458 -2.696 1.00 95.12 221 ARG A CA 1
ATOM 1699 C C . ARG A 1 221 ? 5.367 11.059 -2.320 1.00 95.12 221 ARG A C 1
ATOM 1701 O O . ARG A 1 221 ? 4.733 10.389 -1.511 1.00 95.12 221 ARG A O 1
ATOM 1708 N N . LEU A 1 222 ? 6.489 10.637 -2.891 1.00 93.50 222 LEU A N 1
ATOM 1709 C CA . LEU A 1 222 ? 7.148 9.385 -2.545 1.00 93.50 222 LEU A CA 1
ATOM 1710 C C . LEU A 1 222 ? 8.439 9.716 -1.799 1.00 93.50 222 LEU A C 1
ATOM 1712 O O . LEU A 1 222 ? 9.318 10.365 -2.360 1.00 93.50 222 LEU A O 1
ATOM 1716 N N . VAL A 1 223 ? 8.544 9.298 -0.541 1.00 92.00 223 VAL A N 1
ATOM 1717 C CA . VAL A 1 223 ? 9.698 9.579 0.322 1.00 92.00 223 VAL A CA 1
ATOM 1718 C C . VAL A 1 223 ? 10.344 8.282 0.782 1.00 92.00 223 VAL A C 1
ATOM 1720 O O . VAL A 1 223 ? 9.650 7.338 1.138 1.00 92.00 223 VAL A O 1
ATOM 1723 N N . LEU A 1 224 ? 11.672 8.212 0.796 1.00 89.06 224 LEU A N 1
ATOM 1724 C CA . LEU A 1 224 ? 12.374 7.078 1.396 1.00 89.06 224 LEU A CA 1
ATOM 1725 C C . LEU A 1 224 ? 12.240 7.154 2.925 1.00 89.06 224 LEU A C 1
ATOM 1727 O O . LEU A 1 224 ? 12.542 8.195 3.513 1.00 89.06 224 LEU A O 1
ATOM 1731 N N . LEU A 1 225 ? 11.776 6.078 3.564 1.00 85.50 225 LEU A N 1
ATOM 1732 C CA . LEU A 1 225 ? 11.666 6.012 5.021 1.00 85.50 225 LEU A CA 1
ATOM 1733 C C . LEU A 1 225 ? 12.940 5.418 5.629 1.00 85.50 225 LEU A C 1
ATOM 1735 O O . LEU A 1 225 ? 13.560 4.549 5.013 1.00 85.50 225 LEU A O 1
ATOM 1739 N N . PRO A 1 226 ? 13.328 5.855 6.840 1.00 78.69 226 PRO A N 1
ATOM 1740 C CA . PRO A 1 226 ? 14.373 5.174 7.590 1.00 78.69 226 PRO A CA 1
ATOM 1741 C C . PRO A 1 226 ? 13.931 3.737 7.904 1.00 78.69 226 PRO A C 1
ATOM 1743 O O . PRO A 1 226 ? 12.766 3.511 8.259 1.00 78.69 226 PRO A O 1
ATOM 1746 N N . GLY A 1 227 ? 14.861 2.798 7.709 1.00 62.41 227 GLY A N 1
ATOM 1747 C CA . GLY A 1 227 ? 14.713 1.380 8.048 1.00 62.41 227 GLY A CA 1
ATOM 1748 C C . GLY A 1 227 ? 14.970 1.095 9.517 1.00 62.41 227 GLY A C 1
ATOM 1749 O O . GLY A 1 227 ? 15.679 1.904 10.158 1.00 62.41 227 GLY A O 1
#

pLDDT: mean 87.78, std 10.43, range [28.98, 97.88]

Secondary structure (DSSP, 8-state):
-----PPPPEEEEEEESSHHHHHHHHHHHHT-TTEEEEEEEE-TTTTT-SHHHHHHHHH--SHHHHHHHHIIIIIISHHHHHHHHHHHHHHHHHH-TT--HHHHHHHGGGSEEEEEEEPPGGGSS-HHHHHHHHHTS---HHHHHHHHTTPPPPGGGGEEEEEE-TTGGG-THHHH-HHHHHHHHTTT-SS-EEEEEEE-SS-HHHHHHHHHHHHHTTT-EEEEPP-